Protein AF-A0A060VP83-F1 (afdb_monomer)

Secondary structure (DSSP, 8-state):
--HHHHHHHHHHHHHHHHHHHTTHHHHHHHHHHHHHHHHT-HHHHH-HHHHHHHHHHHHHHHHHHHHHHHHHHHHHHHHHHHHHHHHHHHHHHHHHHHHHSS---HHHHHHHHHHHHHHHHHHHHHHHHHHHHHHHHHHHHHHHHHHHHHHHHHHHHHHHHHHHHHHHHHHHHHHHHHHHHHHHHHHHHHHHHHHHHHH------

Structure (mmCIF, N/CA/C/O backbone):
data_AF-A0A060VP83-F1
#
_entry.id   AF-A0A060VP83-F1
#
loop_
_atom_site.group_PDB
_atom_site.id
_atom_site.type_symbol
_atom_site.label_atom_id
_atom_site.label_alt_id
_atom_site.label_comp_id
_atom_site.label_asym_id
_atom_site.label_entity_id
_atom_site.label_seq_id
_atom_site.pdbx_PDB_ins_code
_atom_site.Cartn_x
_atom_site.Cartn_y
_atom_site.Cartn_z
_atom_site.occupancy
_atom_site.B_iso_or_equiv
_atom_site.auth_seq_id
_atom_site.auth_comp_id
_atom_site.auth_asym_id
_atom_site.auth_atom_id
_atom_site.pdbx_PDB_model_num
ATOM 1 N N . MET A 1 1 ?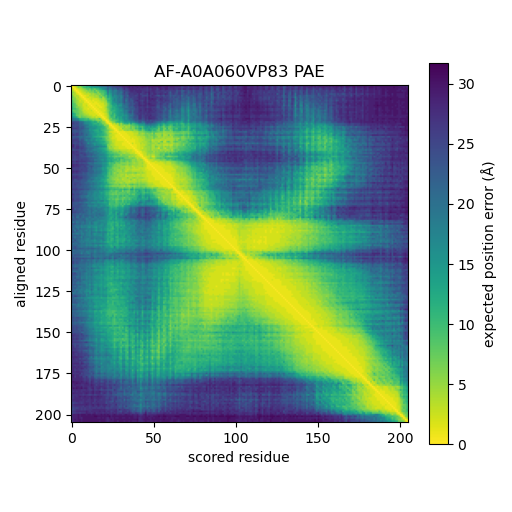 -4.842 -19.635 24.213 1.00 40.50 1 MET A N 1
ATOM 2 C CA . MET A 1 1 ? -3.919 -18.814 23.393 1.00 40.50 1 MET A CA 1
ATOM 3 C C . MET A 1 1 ? -3.446 -17.647 24.245 1.00 40.50 1 MET A C 1
ATOM 5 O O . MET A 1 1 ? -4.276 -16.918 24.767 1.00 40.50 1 MET A O 1
ATOM 9 N N . ASN A 1 2 ? -2.137 -17.551 24.494 1.00 27.55 2 ASN A N 1
ATOM 10 C CA . ASN A 1 2 ? -1.561 -16.655 25.502 1.00 27.55 2 ASN A CA 1
ATOM 11 C C . ASN A 1 2 ? -1.589 -15.179 25.069 1.00 27.55 2 ASN A C 1
ATOM 13 O O . ASN A 1 2 ? -1.140 -14.832 23.977 1.00 27.55 2 ASN A O 1
ATOM 17 N N . CYS A 1 3 ? -2.040 -14.311 25.979 1.00 26.61 3 CYS A N 1
ATOM 18 C CA . CYS A 1 3 ? -2.162 -12.852 25.835 1.00 26.61 3 CYS A CA 1
ATOM 19 C C . CYS A 1 3 ? -0.838 -12.148 25.440 1.00 26.61 3 CYS A C 1
ATOM 21 O O . CYS A 1 3 ? -0.851 -11.056 24.873 1.00 26.61 3 CYS A O 1
ATOM 23 N N . SER A 1 4 ? 0.316 -12.793 25.653 1.00 28.70 4 SER A N 1
ATOM 24 C CA . SER A 1 4 ? 1.632 -12.289 25.224 1.00 28.70 4 SER A CA 1
ATOM 25 C C . SER A 1 4 ? 1.880 -12.388 23.713 1.00 28.70 4 SER A C 1
ATOM 27 O O . SER A 1 4 ? 2.613 -11.568 23.168 1.00 28.70 4 SER A O 1
ATOM 29 N N . SER A 1 5 ? 1.249 -13.337 23.012 1.00 29.67 5 SER A N 1
ATOM 30 C CA . SER A 1 5 ? 1.436 -13.511 21.562 1.00 29.67 5 SER A CA 1
ATOM 31 C C . SER A 1 5 ? 0.646 -12.471 20.754 1.00 29.67 5 SER A C 1
ATOM 33 O O . SER A 1 5 ? 1.131 -11.967 19.746 1.00 29.67 5 SER A O 1
ATOM 35 N N . VAL A 1 6 ? -0.516 -12.044 21.264 1.00 32.28 6 VAL A N 1
ATOM 36 C CA . VAL A 1 6 ? -1.366 -11.022 20.626 1.00 32.28 6 VAL A CA 1
ATOM 37 C C . VAL A 1 6 ? -0.724 -9.634 20.701 1.00 32.28 6 VAL A C 1
ATOM 39 O O . VAL A 1 6 ? -0.733 -8.905 19.716 1.00 32.28 6 VAL A O 1
ATOM 42 N N . LYS A 1 7 ? -0.087 -9.296 21.831 1.00 31.25 7 LYS A N 1
ATOM 43 C CA . LYS A 1 7 ? 0.591 -8.001 22.027 1.00 31.25 7 LYS A CA 1
ATOM 44 C C . LYS A 1 7 ? 1.804 -7.827 21.111 1.00 31.25 7 LYS A C 1
ATOM 46 O O . LYS A 1 7 ? 2.033 -6.731 20.607 1.00 31.25 7 LYS A O 1
ATOM 51 N N . SER A 1 8 ? 2.555 -8.905 20.872 1.00 33.78 8 SER A N 1
ATOM 52 C CA . SER A 1 8 ? 3.705 -8.897 19.960 1.00 33.78 8 SER A CA 1
ATOM 53 C C . SER A 1 8 ? 3.269 -8.751 18.500 1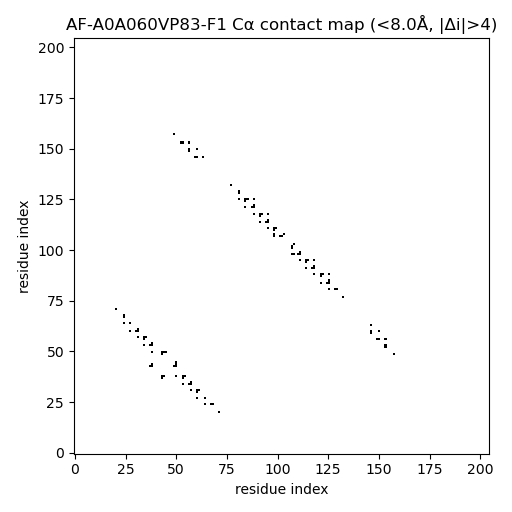.00 33.78 8 SER A C 1
ATOM 55 O O . SER A 1 8 ? 3.897 -8.003 17.757 1.00 33.78 8 SER A O 1
ATOM 57 N N . LEU A 1 9 ? 2.148 -9.370 18.114 1.00 33.78 9 LEU A N 1
ATOM 58 C CA . LEU A 1 9 ? 1.608 -9.279 16.757 1.00 33.78 9 LEU A CA 1
ATOM 59 C C . LEU A 1 9 ? 0.978 -7.910 16.456 1.00 33.78 9 LEU A C 1
ATOM 61 O O . LEU A 1 9 ? 1.114 -7.406 15.345 1.00 33.78 9 LEU A O 1
ATOM 65 N N . THR A 1 10 ? 0.334 -7.273 17.439 1.00 37.78 10 THR A N 1
ATOM 66 C CA . THR A 1 10 ? -0.179 -5.902 17.284 1.00 37.78 10 THR A CA 1
ATOM 67 C C . THR A 1 10 ? 0.945 -4.871 17.251 1.00 37.78 10 THR A C 1
ATOM 69 O O . THR A 1 10 ? 0.875 -3.949 16.453 1.00 37.78 10 THR A O 1
ATOM 72 N N . LEU A 1 11 ? 2.010 -5.037 18.046 1.00 36.91 11 LEU A N 1
ATOM 73 C CA . LEU A 1 11 ? 3.183 -4.154 17.990 1.00 36.91 11 LEU A CA 1
ATOM 74 C C . LEU A 1 11 ? 3.959 -4.303 16.677 1.00 36.91 11 LEU A C 1
ATOM 76 O O . LEU A 1 11 ? 4.362 -3.292 16.111 1.00 36.91 11 LEU A O 1
ATOM 80 N N . LEU A 1 12 ? 4.115 -5.528 16.157 1.00 38.09 12 LEU A N 1
ATOM 81 C CA . LEU A 1 12 ? 4.727 -5.733 14.842 1.00 38.09 12 LEU A CA 1
ATOM 82 C C . LEU A 1 12 ? 3.871 -5.140 13.722 1.00 38.09 12 LEU A C 1
ATOM 84 O O . LEU A 1 12 ? 4.421 -4.480 12.850 1.00 38.09 12 LEU A O 1
ATOM 88 N N . HIS A 1 13 ? 2.545 -5.309 13.754 1.00 42.34 13 HIS A N 1
ATOM 89 C CA . HIS A 1 13 ? 1.667 -4.694 12.757 1.00 42.34 13 HIS A CA 1
ATOM 90 C C . HIS A 1 13 ? 1.673 -3.168 12.841 1.00 42.34 13 HIS A C 1
ATOM 92 O O . HIS A 1 13 ? 1.763 -2.521 11.807 1.00 42.34 13 HIS A O 1
ATOM 98 N N . VAL A 1 14 ? 1.639 -2.579 14.038 1.00 40.53 14 VAL A N 1
ATOM 99 C CA . VAL A 1 14 ? 1.709 -1.119 14.211 1.00 40.53 14 VAL A CA 1
ATOM 100 C C . VAL A 1 14 ? 3.075 -0.576 13.784 1.00 40.53 14 VAL A C 1
ATOM 102 O O . VAL A 1 14 ? 3.128 0.478 13.159 1.00 40.53 14 VAL A O 1
ATOM 105 N N . ALA A 1 15 ? 4.168 -1.308 14.021 1.00 38.47 15 ALA A N 1
ATOM 106 C CA . ALA A 1 15 ? 5.501 -0.942 13.540 1.00 38.47 15 ALA A CA 1
ATOM 107 C C . ALA A 1 15 ? 5.621 -1.062 12.011 1.00 38.47 15 ALA A C 1
ATOM 109 O O . ALA A 1 15 ? 6.189 -0.179 11.376 1.00 38.47 15 ALA A O 1
ATOM 110 N N . PHE A 1 16 ? 5.033 -2.100 11.406 1.00 43.31 16 PHE A N 1
ATOM 111 C CA . PHE A 1 16 ? 4.981 -2.273 9.950 1.00 43.31 16 PHE A CA 1
ATOM 112 C C . PHE A 1 1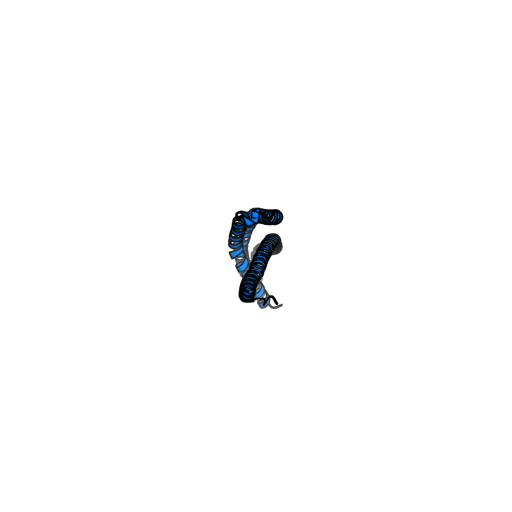6 ? 4.109 -1.196 9.289 1.00 43.31 16 PHE A C 1
ATOM 114 O O . PHE A 1 16 ? 4.467 -0.656 8.246 1.00 43.31 16 PHE A O 1
ATOM 121 N N . ILE A 1 17 ? 3.005 -0.818 9.942 1.00 47.06 17 ILE A N 1
ATOM 122 C CA . ILE A 1 17 ? 2.163 0.323 9.570 1.00 47.06 17 ILE A CA 1
ATOM 123 C C . ILE A 1 17 ? 2.958 1.624 9.689 1.00 47.06 17 ILE A C 1
ATOM 125 O O . ILE A 1 17 ? 2.929 2.407 8.754 1.00 47.06 17 ILE A O 1
ATOM 129 N N . PHE A 1 18 ? 3.710 1.865 10.765 1.00 37.28 18 PHE A N 1
ATOM 130 C CA . PHE A 1 18 ? 4.507 3.090 10.922 1.00 37.28 18 PHE A CA 1
ATOM 131 C C . PHE A 1 18 ? 5.643 3.196 9.898 1.00 37.28 18 PHE A C 1
ATOM 133 O O . PHE A 1 18 ? 5.843 4.267 9.329 1.00 37.28 18 PHE A O 1
ATOM 140 N N . PHE A 1 19 ? 6.338 2.092 9.612 1.00 36.84 19 PHE A N 1
ATOM 141 C CA . PHE A 1 19 ? 7.444 2.063 8.651 1.00 36.84 19 PHE A CA 1
ATOM 142 C C . PHE A 1 19 ? 6.968 2.285 7.203 1.00 36.84 19 PHE A C 1
ATOM 144 O O . PHE A 1 19 ? 7.679 2.894 6.415 1.00 36.84 19 PHE A O 1
ATOM 151 N N . PHE A 1 20 ? 5.740 1.872 6.859 1.00 44.91 20 PHE A N 1
ATOM 152 C CA . PHE A 1 20 ? 5.130 2.155 5.547 1.00 44.91 20 PHE A CA 1
ATOM 153 C C . PHE A 1 20 ? 4.319 3.468 5.495 1.00 44.91 20 PHE A C 1
ATOM 155 O O . PHE A 1 20 ? 4.178 4.070 4.431 1.00 44.91 20 PHE A O 1
ATOM 162 N N . SER A 1 21 ? 3.775 3.938 6.623 1.00 45.84 21 SER A N 1
ATOM 163 C CA . SER A 1 21 ? 2.889 5.114 6.698 1.00 45.84 21 SER A CA 1
ATOM 164 C C . SER A 1 21 ? 3.655 6.440 6.777 1.00 45.84 21 SER A C 1
ATOM 166 O O . SER A 1 21 ? 3.159 7.460 6.295 1.00 45.84 21 SER A O 1
ATOM 168 N N . VAL A 1 22 ? 4.881 6.448 7.316 1.00 42.22 22 VAL A N 1
ATOM 169 C CA . VAL A 1 22 ? 5.712 7.667 7.372 1.00 42.22 22 VAL A CA 1
ATOM 170 C C . VAL A 1 22 ? 6.299 8.023 5.998 1.00 42.22 22 VAL A C 1
ATOM 172 O O . VAL A 1 22 ? 6.415 9.208 5.684 1.00 42.22 22 VAL A O 1
ATOM 175 N N . ASP A 1 23 ? 6.537 7.034 5.128 1.00 49.56 23 ASP A N 1
ATOM 176 C CA . ASP A 1 23 ? 7.160 7.258 3.818 1.00 49.56 23 ASP A CA 1
ATOM 177 C C . ASP A 1 23 ? 6.233 7.125 2.602 1.00 49.56 23 ASP A C 1
ATOM 179 O O . ASP A 1 23 ? 6.626 7.467 1.493 1.00 49.56 23 ASP A O 1
ATOM 183 N N . GLY A 1 24 ? 4.961 6.746 2.760 1.00 52.72 24 GLY A N 1
ATOM 184 C CA . GLY A 1 24 ? 4.023 6.708 1.626 1.00 52.72 24 GLY A CA 1
ATOM 185 C C . GLY A 1 24 ? 3.830 8.074 0.938 1.00 52.72 24 GLY A C 1
ATOM 186 O O . GLY A 1 24 ? 3.692 8.155 -0.284 1.00 52.72 24 GLY A O 1
ATOM 187 N N . LEU A 1 25 ? 3.876 9.176 1.699 1.00 55.25 25 LEU A N 1
ATOM 188 C CA . LEU A 1 25 ? 3.774 10.540 1.161 1.00 55.25 25 LEU A CA 1
ATOM 189 C C . LEU A 1 25 ? 5.098 11.038 0.554 1.00 55.25 25 LEU A C 1
ATOM 191 O O . LEU A 1 25 ? 5.071 11.785 -0.428 1.00 55.25 25 LEU A O 1
ATOM 195 N N . SER A 1 26 ? 6.240 10.657 1.137 1.00 52.28 26 SER A N 1
ATOM 196 C CA . SER A 1 26 ? 7.573 11.001 0.625 1.00 52.28 26 SER A CA 1
ATOM 197 C C . SER A 1 26 ? 7.864 10.218 -0.661 1.00 52.28 26 SER A C 1
ATOM 199 O O . SER A 1 26 ? 8.220 10.831 -1.668 1.00 52.28 26 SER A O 1
ATOM 201 N N . MET A 1 27 ? 7.563 8.915 -0.684 1.00 55.47 27 MET A N 1
ATOM 202 C CA . MET A 1 27 ? 7.576 8.071 -1.880 1.00 55.47 27 MET A CA 1
ATOM 203 C C . MET A 1 27 ? 6.622 8.585 -2.954 1.00 55.47 27 MET A C 1
ATOM 205 O O . MET A 1 27 ? 7.033 8.677 -4.101 1.00 55.47 27 MET A O 1
ATOM 209 N N . SER A 1 28 ? 5.385 8.974 -2.620 1.00 61.22 28 SER A N 1
ATOM 210 C CA . SER A 1 28 ? 4.443 9.503 -3.621 1.00 61.22 28 SER A CA 1
ATOM 211 C C . SER A 1 28 ? 4.966 10.787 -4.281 1.00 61.22 28 SER A C 1
ATOM 213 O O . SER A 1 28 ? 4.875 10.940 -5.497 1.00 61.22 28 SER A O 1
ATOM 215 N N . LYS A 1 29 ? 5.585 11.695 -3.512 1.00 62.28 29 LYS A N 1
ATOM 216 C CA . LYS A 1 29 ? 6.231 12.899 -4.066 1.00 62.28 29 LYS A CA 1
ATOM 217 C C . LYS A 1 29 ? 7.452 12.565 -4.921 1.00 62.28 29 LYS A C 1
ATOM 219 O O . LYS A 1 29 ? 7.624 13.168 -5.976 1.00 62.28 29 LYS A O 1
ATOM 224 N N . ALA A 1 30 ? 8.290 11.635 -4.466 1.00 59.16 30 ALA A N 1
ATOM 225 C CA . ALA A 1 30 ? 9.465 11.193 -5.206 1.00 59.16 30 ALA A CA 1
ATOM 226 C C . ALA A 1 30 ? 9.066 10.506 -6.519 1.00 59.16 30 ALA A C 1
ATOM 228 O O . ALA A 1 30 ? 9.620 10.834 -7.559 1.00 59.16 30 ALA A O 1
ATOM 229 N N . ALA A 1 31 ? 8.053 9.641 -6.498 1.00 60.00 31 ALA A N 1
ATOM 230 C CA . ALA A 1 31 ? 7.552 8.933 -7.669 1.00 60.00 31 ALA A CA 1
ATOM 231 C C . ALA A 1 31 ? 6.935 9.891 -8.702 1.00 60.00 31 ALA A C 1
ATOM 233 O O . ALA A 1 31 ? 7.299 9.824 -9.870 1.00 60.00 31 ALA A O 1
ATOM 234 N N . VAL A 1 32 ? 6.102 10.854 -8.274 1.00 65.88 32 VAL A N 1
ATOM 235 C CA . VAL A 1 32 ? 5.559 11.914 -9.158 1.00 65.88 32 VAL A CA 1
ATOM 236 C C . VAL A 1 32 ? 6.665 12.777 -9.765 1.00 65.88 32 VAL A C 1
ATOM 238 O O . VAL A 1 32 ? 6.560 13.218 -10.907 1.00 65.88 32 VAL A O 1
ATOM 241 N N . LYS A 1 33 ? 7.732 13.041 -9.006 1.00 68.31 33 LYS A N 1
ATOM 242 C CA . LYS A 1 33 ? 8.887 13.769 -9.526 1.00 68.31 33 LYS A CA 1
ATOM 243 C C . LYS A 1 33 ? 9.654 12.933 -10.552 1.00 68.31 33 LYS A C 1
ATOM 245 O O . LYS A 1 33 ? 9.954 13.443 -11.619 1.00 68.31 33 LYS A O 1
ATOM 250 N N . ILE A 1 34 ? 9.899 11.656 -10.264 1.00 62.88 34 ILE A N 1
ATOM 251 C CA . ILE A 1 34 ? 10.602 10.737 -11.166 1.00 62.88 34 ILE A CA 1
ATOM 252 C C . ILE A 1 34 ? 9.830 10.555 -12.480 1.00 62.88 34 ILE A C 1
ATOM 254 O O . ILE A 1 34 ? 10.447 10.654 -13.535 1.00 62.88 34 ILE A O 1
ATOM 258 N N . SER A 1 35 ? 8.504 10.354 -12.464 1.00 65.50 35 SER A N 1
ATOM 259 C CA . SER A 1 35 ? 7.732 10.302 -13.721 1.00 65.50 35 SER A CA 1
ATOM 260 C C . SER A 1 35 ? 7.766 11.618 -14.480 1.00 65.50 35 SER A C 1
ATOM 262 O O . SER A 1 35 ? 7.888 11.600 -15.698 1.00 65.50 35 SER A O 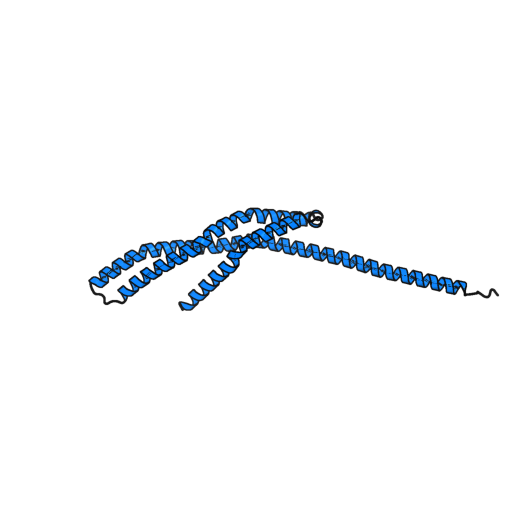1
ATOM 264 N N . GLY A 1 36 ? 7.670 12.752 -13.780 1.00 68.94 36 GLY A N 1
ATOM 265 C CA . GLY A 1 36 ? 7.752 14.071 -14.402 1.00 68.94 36 GLY A CA 1
ATOM 266 C C . GLY A 1 36 ? 9.097 14.286 -15.096 1.00 68.94 36 GLY A C 1
ATOM 267 O O . GLY A 1 36 ? 9.129 14.671 -16.261 1.00 68.94 36 GLY A O 1
ATOM 268 N N . ASP A 1 37 ? 10.191 13.961 -14.408 1.00 69.50 37 ASP A N 1
ATOM 269 C CA . ASP A 1 37 ? 11.551 14.075 -14.934 1.00 69.50 37 ASP A CA 1
ATOM 270 C C . ASP A 1 37 ? 11.755 13.124 -16.138 1.00 69.50 37 ASP A C 1
ATOM 272 O O . ASP A 1 37 ? 12.338 13.514 -17.153 1.00 69.50 37 ASP A O 1
ATOM 276 N N . LEU A 1 38 ? 11.201 11.904 -16.087 1.00 63.09 38 LEU A N 1
ATOM 277 C CA . LEU A 1 38 ? 11.232 10.938 -17.195 1.00 63.09 38 LEU A CA 1
ATOM 278 C C . LEU A 1 38 ? 10.408 11.392 -18.408 1.00 63.09 38 LEU A C 1
ATOM 280 O O . LEU A 1 38 ? 10.861 11.226 -19.536 1.00 63.09 38 LEU A O 1
ATOM 284 N N . LEU A 1 39 ? 9.238 12.001 -18.206 1.00 67.00 39 LEU A N 1
ATOM 285 C CA . LEU A 1 39 ? 8.417 12.558 -19.289 1.00 67.00 39 LEU A CA 1
ATOM 286 C C . LEU A 1 39 ? 9.081 13.755 -19.981 1.00 67.00 39 LEU A C 1
ATOM 288 O O . LEU A 1 39 ? 8.802 14.021 -21.147 1.00 67.00 39 LEU A O 1
ATOM 292 N N . THR A 1 40 ? 9.978 14.463 -19.291 1.00 73.50 40 THR A N 1
ATOM 293 C CA . THR A 1 40 ? 10.788 15.533 -19.895 1.00 73.50 40 THR A CA 1
ATOM 294 C C . THR A 1 40 ? 12.044 15.028 -20.612 1.00 73.50 40 THR A C 1
ATOM 296 O O . THR A 1 40 ? 12.735 15.818 -21.254 1.00 73.50 40 THR A O 1
ATOM 299 N N . ASN A 1 41 ? 12.355 13.730 -20.528 1.00 69.00 41 ASN A N 1
ATOM 300 C CA . ASN A 1 41 ? 13.538 13.155 -21.157 1.00 69.00 41 ASN A CA 1
ATOM 301 C C . ASN A 1 41 ? 13.320 12.983 -22.679 1.00 69.00 41 ASN A C 1
ATOM 303 O O . ASN A 1 41 ? 12.361 12.317 -23.071 1.00 69.00 41 ASN A O 1
ATOM 307 N N . PRO A 1 42 ? 14.213 13.501 -23.547 1.00 62.22 42 PRO A N 1
ATOM 308 C CA . PRO A 1 42 ? 14.114 13.347 -25.003 1.00 62.22 42 PRO A CA 1
ATOM 309 C C . PRO A 1 42 ? 14.000 11.892 -25.483 1.00 62.22 42 PRO A C 1
ATOM 311 O O . PRO A 1 42 ? 13.333 11.632 -26.480 1.00 62.22 42 PRO A O 1
ATOM 314 N N . LEU A 1 43 ? 14.606 10.946 -24.755 1.00 57.50 43 LEU A N 1
ATOM 315 C CA . LEU A 1 43 ? 14.534 9.510 -25.052 1.00 57.50 43 LEU A CA 1
ATOM 316 C C . LEU A 1 43 ? 13.131 8.943 -24.809 1.00 57.50 43 LEU A C 1
ATOM 318 O O . LEU A 1 43 ? 12.708 8.019 -25.493 1.00 57.50 43 LEU A O 1
ATOM 322 N N . CYS A 1 44 ? 12.384 9.524 -23.865 1.00 58.81 44 CYS A N 1
ATOM 323 C CA . CYS A 1 44 ? 11.012 9.118 -23.580 1.00 58.81 44 CYS A CA 1
ATOM 324 C C . CYS A 1 44 ? 10.065 9.475 -24.732 1.00 58.81 44 CYS A C 1
ATOM 326 O O . CYS A 1 44 ? 9.125 8.747 -25.020 1.00 58.81 44 CYS A O 1
ATOM 328 N N . VAL A 1 45 ? 10.351 10.581 -25.423 1.00 59.53 45 VAL A N 1
ATOM 329 C CA . VAL A 1 45 ? 9.545 11.103 -26.536 1.00 59.53 45 VAL A CA 1
ATOM 330 C C . VAL A 1 45 ? 9.790 10.332 -27.842 1.00 59.53 45 VAL A C 1
ATOM 332 O O . VAL A 1 45 ? 8.975 10.412 -28.758 1.00 59.53 45 VAL A O 1
ATOM 335 N N . GLN A 1 46 ? 10.893 9.581 -27.946 1.00 64.06 46 GLN A N 1
ATOM 336 C CA . GLN A 1 46 ? 11.230 8.807 -29.147 1.00 64.06 46 GLN A CA 1
ATOM 337 C C . GLN A 1 46 ? 10.448 7.495 -29.279 1.00 64.06 46 GLN A C 1
ATOM 339 O O . GLN A 1 46 ? 10.206 7.059 -30.403 1.00 64.06 46 GLN A O 1
ATOM 344 N N . ASP A 1 47 ? 10.030 6.886 -28.167 1.00 67.62 47 ASP A N 1
ATOM 345 C CA . ASP A 1 47 ? 9.245 5.650 -28.162 1.00 67.62 47 ASP A CA 1
ATOM 346 C C . ASP A 1 47 ? 7.813 5.934 -27.692 1.00 67.62 47 ASP A C 1
ATOM 348 O O . ASP A 1 47 ? 7.549 6.196 -26.518 1.00 67.62 47 ASP A O 1
ATOM 352 N N . GLN A 1 48 ? 6.870 5.848 -28.631 1.00 70.56 48 GLN A N 1
ATOM 353 C CA . GLN A 1 48 ? 5.451 6.104 -28.400 1.00 70.56 48 GLN A CA 1
ATOM 354 C C . GLN A 1 48 ? 4.838 5.156 -27.352 1.00 70.56 48 GLN A C 1
ATOM 356 O O . GLN A 1 48 ? 4.037 5.595 -26.527 1.00 70.56 48 GLN A O 1
ATOM 361 N N . ALA A 1 49 ? 5.225 3.876 -27.336 1.00 62.78 49 ALA A N 1
ATOM 362 C CA . ALA A 1 49 ? 4.695 2.901 -26.380 1.00 62.78 49 ALA A CA 1
ATOM 363 C C . ALA A 1 49 ? 5.231 3.163 -24.963 1.00 62.78 49 ALA A C 1
ATOM 365 O O . ALA A 1 49 ? 4.520 3.008 -23.960 1.00 62.78 49 ALA A O 1
ATOM 366 N N . PHE A 1 50 ? 6.485 3.605 -24.875 1.00 63.97 50 PHE A N 1
ATOM 367 C CA . PHE A 1 50 ? 7.100 4.018 -23.623 1.00 63.97 50 PHE A CA 1
ATOM 368 C C . PHE A 1 50 ? 6.507 5.332 -23.091 1.00 63.97 50 PHE A C 1
ATOM 370 O O . PHE A 1 50 ? 6.164 5.415 -21.908 1.00 63.97 50 PHE A O 1
ATOM 377 N N . LEU A 1 51 ? 6.290 6.319 -23.965 1.00 67.81 51 LEU A N 1
ATOM 378 C CA . LEU A 1 51 ? 5.647 7.590 -23.634 1.00 67.81 51 LEU A CA 1
ATOM 379 C C . LEU A 1 51 ? 4.224 7.386 -23.103 1.00 67.81 51 LEU A C 1
ATOM 381 O O . LEU A 1 51 ? 3.848 7.979 -22.090 1.00 67.81 51 LEU A O 1
ATOM 385 N N . GLU A 1 52 ? 3.437 6.520 -23.743 1.00 68.75 52 GLU A N 1
ATOM 386 C CA . GLU A 1 52 ? 2.088 6.160 -23.294 1.00 68.75 52 GLU A CA 1
ATOM 387 C C . GLU A 1 52 ? 2.112 5.493 -21.915 1.00 68.75 52 GLU A C 1
ATOM 389 O O . GLU A 1 52 ? 1.323 5.848 -21.036 1.00 68.75 52 GLU A O 1
ATOM 394 N N . SER A 1 53 ? 3.079 4.602 -21.682 1.00 63.03 53 SER A N 1
ATOM 395 C CA . SER A 1 53 ? 3.273 3.934 -20.391 1.00 63.03 53 SER A CA 1
ATOM 396 C C . SER A 1 53 ? 3.666 4.921 -19.283 1.00 63.03 53 SER A C 1
ATOM 398 O O . SER A 1 53 ? 3.117 4.872 -18.180 1.00 63.03 53 SER A O 1
ATOM 400 N N . MET A 1 54 ? 4.572 5.862 -19.567 1.00 65.12 54 MET A N 1
ATOM 401 C CA . MET A 1 54 ? 4.991 6.903 -18.618 1.00 65.12 54 MET A CA 1
ATOM 402 C C . MET A 1 54 ? 3.899 7.947 -18.360 1.00 65.12 54 MET A C 1
ATOM 404 O O . MET A 1 54 ? 3.759 8.439 -17.240 1.00 65.12 54 MET A O 1
ATOM 408 N N . THR A 1 55 ? 3.083 8.263 -19.364 1.00 71.50 55 THR A N 1
ATOM 409 C CA . THR A 1 55 ? 1.967 9.211 -19.232 1.00 71.50 55 THR A CA 1
ATOM 410 C C . THR A 1 55 ? 0.814 8.602 -18.435 1.00 71.50 55 THR A C 1
ATOM 412 O O . THR A 1 55 ? 0.226 9.268 -17.576 1.00 71.50 55 THR A O 1
ATOM 415 N N . ALA A 1 56 ? 0.515 7.318 -18.662 1.00 66.00 56 ALA A N 1
ATOM 416 C CA . ALA A 1 56 ? -0.439 6.558 -17.859 1.00 66.00 56 ALA A CA 1
ATOM 417 C C . ALA A 1 56 ? 0.014 6.481 -16.394 1.00 66.00 56 ALA A C 1
ATOM 419 O O . ALA A 1 56 ? -0.788 6.704 -15.483 1.00 66.00 56 ALA A O 1
ATOM 420 N N . LEU A 1 57 ? 1.312 6.253 -16.177 1.00 65.62 57 LEU A N 1
ATOM 421 C CA . LEU A 1 57 ? 1.932 6.269 -14.860 1.00 65.62 57 LEU A CA 1
ATOM 422 C C . LEU A 1 57 ? 1.795 7.639 -14.168 1.00 65.62 57 LEU A C 1
ATOM 424 O O . LEU A 1 57 ? 1.285 7.711 -13.051 1.00 65.62 57 LEU A O 1
ATOM 428 N N . ASP A 1 58 ? 2.195 8.737 -14.814 1.00 68.44 58 ASP A N 1
ATOM 429 C CA . ASP A 1 58 ? 2.102 10.088 -14.238 1.00 68.44 58 ASP A CA 1
ATOM 430 C C . ASP A 1 58 ? 0.648 10.474 -13.903 1.00 68.44 58 ASP A C 1
ATOM 432 O O . ASP A 1 58 ? 0.361 10.977 -12.812 1.00 68.44 58 ASP A O 1
ATOM 436 N N . THR A 1 59 ? -0.295 10.140 -14.789 1.00 71.19 59 THR A N 1
ATOM 437 C CA . THR A 1 59 ? -1.732 10.381 -14.587 1.00 71.19 59 THR A CA 1
ATOM 438 C C . THR A 1 59 ? -2.275 9.591 -13.394 1.00 71.19 59 THR A C 1
ATOM 440 O O . THR A 1 59 ? -2.955 10.159 -12.529 1.00 71.19 59 THR A O 1
ATOM 443 N N . ALA A 1 60 ? -1.941 8.300 -13.296 1.00 63.44 60 ALA A N 1
ATOM 444 C CA . ALA A 1 60 ? -2.325 7.457 -12.167 1.00 63.44 60 ALA A CA 1
ATOM 445 C C . ALA A 1 60 ? -1.746 7.997 -10.850 1.00 63.44 60 ALA A C 1
ATOM 447 O O . ALA A 1 60 ? -2.465 8.128 -9.853 1.00 63.44 60 ALA A O 1
ATOM 448 N N . MET A 1 61 ? -0.474 8.406 -10.856 1.00 64.81 61 MET A N 1
ATOM 449 C CA . MET A 1 61 ? 0.196 8.925 -9.666 1.00 64.81 61 MET A CA 1
ATOM 450 C C . MET A 1 61 ? -0.372 10.263 -9.185 1.00 64.81 61 MET A C 1
ATOM 452 O O . MET A 1 61 ? -0.543 10.462 -7.977 1.00 64.81 61 MET A O 1
ATOM 456 N N . ARG A 1 62 ? -0.735 11.167 -10.102 1.00 69.19 62 ARG A N 1
ATOM 457 C CA . ARG A 1 62 ? -1.359 12.458 -9.762 1.00 69.19 62 ARG A CA 1
ATOM 458 C C . ARG A 1 62 ? -2.788 12.313 -9.248 1.00 69.19 62 ARG A C 1
ATOM 460 O O . ARG A 1 62 ? -3.156 13.011 -8.302 1.00 69.19 62 ARG A O 1
ATOM 467 N N . GLY A 1 63 ? -3.585 11.409 -9.821 1.00 67.12 63 GLY A N 1
ATOM 468 C CA . GLY A 1 63 ? -4.975 11.181 -9.405 1.00 67.12 63 GLY A CA 1
ATOM 469 C C . GLY A 1 63 ? -5.107 10.583 -7.999 1.00 67.12 63 GLY A C 1
ATOM 470 O O . GLY A 1 63 ? -6.091 10.826 -7.298 1.00 67.12 63 GLY A O 1
ATOM 471 N N . TRP A 1 64 ? -4.094 9.840 -7.553 1.00 59.19 64 TRP A N 1
ATOM 472 C CA . TRP A 1 64 ? -4.132 9.090 -6.298 1.00 59.19 64 TRP A CA 1
ATOM 473 C C . TRP A 1 64 ? -3.454 9.776 -5.108 1.00 59.19 64 TRP A C 1
ATOM 475 O O . TRP A 1 64 ? -3.825 9.507 -3.961 1.00 59.19 64 TRP A O 1
ATOM 485 N N . ALA A 1 65 ? -2.542 10.726 -5.340 1.00 64.81 65 ALA A N 1
ATOM 486 C CA . ALA A 1 65 ? -1.910 11.506 -4.271 1.00 64.81 65 ALA A CA 1
ATOM 487 C C . ALA A 1 65 ? -2.918 12.207 -3.320 1.00 64.81 65 ALA A C 1
ATOM 489 O O . ALA A 1 65 ? -2.701 12.194 -2.101 1.00 64.81 65 ALA A O 1
ATOM 490 N N . PRO A 1 66 ? -4.051 12.772 -3.793 1.00 66.75 66 PRO A N 1
ATOM 491 C CA . PRO A 1 66 ? -5.089 13.316 -2.915 1.00 66.75 66 PRO A CA 1
ATOM 492 C C . PRO A 1 66 ? -5.809 12.238 -2.097 1.00 66.75 66 PRO A C 1
ATOM 494 O O . PRO A 1 66 ? -6.160 12.487 -0.947 1.00 66.75 66 PRO A O 1
ATOM 497 N N . SER A 1 67 ? -6.023 11.047 -2.663 1.00 63.84 67 SER A N 1
ATOM 498 C CA . SER A 1 67 ? -6.697 9.920 -2.001 1.00 63.84 67 SER A CA 1
ATOM 499 C C . SER A 1 67 ? -5.846 9.323 -0.882 1.00 63.84 67 SER A C 1
ATOM 501 O O . SER A 1 67 ? -6.365 9.103 0.213 1.00 63.84 67 SER A O 1
ATOM 503 N N . ILE A 1 68 ? -4.541 9.147 -1.120 1.00 62.84 68 ILE A N 1
ATOM 504 C CA . ILE A 1 68 ? -3.561 8.715 -0.111 1.00 62.84 68 ILE A CA 1
ATOM 505 C C . ILE A 1 68 ? -3.461 9.759 1.003 1.00 62.84 68 ILE A C 1
ATOM 507 O O . ILE A 1 68 ? -3.557 9.416 2.179 1.00 62.84 68 ILE A O 1
ATOM 511 N N . ARG A 1 69 ? -3.362 11.051 0.654 1.00 64.31 69 ARG A N 1
ATOM 512 C CA . ARG A 1 69 ? -3.325 12.146 1.638 1.00 64.31 69 ARG A CA 1
ATOM 513 C C . ARG A 1 69 ? -4.584 12.181 2.504 1.00 64.31 69 ARG A C 1
ATOM 515 O O . ARG A 1 69 ? -4.487 12.315 3.720 1.00 64.31 69 ARG A O 1
ATOM 522 N N . ARG A 1 70 ? -5.763 12.046 1.889 1.00 64.19 70 ARG A N 1
ATOM 523 C CA . ARG A 1 70 ? -7.054 12.079 2.590 1.00 64.19 70 ARG A CA 1
ATOM 524 C C . ARG A 1 70 ? -7.214 10.882 3.528 1.00 64.19 70 ARG A C 1
ATOM 526 O O . ARG A 1 70 ? -7.681 11.064 4.642 1.00 64.19 70 ARG A O 1
ATOM 533 N N . ARG A 1 71 ? -6.788 9.681 3.117 1.00 61.78 71 ARG A N 1
ATOM 534 C CA . ARG A 1 71 ? -6.837 8.474 3.962 1.00 61.78 71 ARG A CA 1
ATOM 535 C C . ARG A 1 71 ? -5.772 8.457 5.056 1.00 61.78 71 ARG A C 1
ATOM 537 O O . ARG A 1 71 ? -6.101 8.105 6.180 1.00 61.78 71 ARG A O 1
ATOM 544 N N . SER A 1 72 ? -4.552 8.919 4.784 1.00 63.59 72 SER A N 1
ATOM 545 C CA . SER A 1 72 ? -3.510 9.137 5.804 1.00 63.59 72 SER A CA 1
ATOM 546 C C . SER A 1 72 ? -3.991 10.099 6.898 1.00 63.59 72 SER A C 1
ATOM 548 O O . SER A 1 72 ? -3.866 9.803 8.085 1.00 63.59 72 SER A O 1
ATOM 550 N N . ALA A 1 73 ? -4.655 11.193 6.510 1.00 61.56 73 ALA A N 1
ATOM 551 C CA . ALA A 1 73 ? -5.253 12.143 7.447 1.00 61.56 73 ALA A CA 1
ATOM 552 C C . ALA A 1 73 ? -6.400 11.556 8.292 1.00 61.56 73 ALA A C 1
ATOM 554 O O . ALA A 1 73 ? -6.727 12.127 9.325 1.00 61.56 73 ALA A O 1
ATOM 555 N N . VAL A 1 74 ? -7.002 10.433 7.881 1.00 60.97 74 VAL A N 1
ATOM 556 C CA . VAL A 1 74 ? -8.023 9.702 8.653 1.00 60.97 74 VAL A CA 1
ATOM 557 C C . VAL A 1 74 ? -7.383 8.613 9.518 1.00 60.97 74 VAL A C 1
ATOM 559 O O . VAL A 1 74 ? -7.777 8.443 10.666 1.00 60.97 74 VAL A O 1
ATOM 562 N N . CYS A 1 75 ? -6.378 7.903 9.001 1.00 58.44 75 CYS A N 1
ATOM 563 C CA . CYS A 1 75 ? -5.764 6.752 9.664 1.00 58.44 75 CYS A CA 1
ATOM 564 C C . CYS A 1 75 ? -4.842 7.152 10.830 1.00 58.44 75 CYS A C 1
ATOM 566 O O . CYS A 1 75 ? -4.836 6.480 11.856 1.00 58.44 75 CYS A O 1
ATOM 568 N N . SER A 1 76 ? -4.108 8.265 10.709 1.00 60.47 76 SER A N 1
ATOM 569 C CA . SER A 1 76 ? -3.210 8.761 11.767 1.00 60.47 76 SER A CA 1
ATOM 570 C C . SER A 1 76 ? -3.935 9.233 13.036 1.00 60.47 76 SER A C 1
ATOM 572 O O . SER A 1 76 ? -3.547 8.821 14.124 1.00 60.47 76 SER A O 1
ATOM 574 N N . PRO A 1 77 ? -4.999 10.056 12.968 1.00 59.91 77 PRO A N 1
ATOM 575 C CA . PRO A 1 77 ? -5.819 10.308 14.150 1.00 59.91 77 PRO A CA 1
ATOM 576 C C . PRO A 1 77 ? -6.619 9.068 14.575 1.00 59.91 77 PRO A C 1
ATOM 578 O O . PRO A 1 77 ? -7.089 9.028 15.707 1.00 59.91 77 PRO A O 1
ATOM 581 N N . ALA A 1 78 ? -6.764 8.058 13.702 1.00 62.19 78 ALA A N 1
ATOM 582 C CA . ALA A 1 78 ? -7.441 6.811 14.033 1.00 62.19 78 ALA A CA 1
ATOM 583 C C . ALA A 1 78 ? -6.688 5.828 14.897 1.00 62.19 78 ALA A C 1
ATOM 585 O O . ALA A 1 78 ? -7.275 5.266 15.822 1.00 62.19 78 ALA A O 1
ATOM 586 N N . SER A 1 79 ? -5.390 5.684 14.678 1.00 61.81 79 SER A N 1
ATOM 587 C CA . SER A 1 79 ? -4.558 4.941 15.614 1.00 61.81 79 SER A CA 1
ATOM 588 C C . SER A 1 79 ? -4.562 5.601 16.996 1.00 61.81 79 SER A C 1
ATOM 590 O O . SER A 1 79 ? -4.730 4.907 17.994 1.00 61.81 79 SER A O 1
ATOM 592 N N . THR A 1 80 ? -4.484 6.934 17.072 1.00 64.44 80 THR A N 1
ATOM 593 C CA . THR A 1 80 ? -4.460 7.639 18.364 1.00 64.44 80 THR A CA 1
ATOM 594 C C . THR A 1 80 ? -5.808 7.611 19.085 1.00 64.44 80 THR A C 1
ATOM 596 O O . THR A 1 80 ? -5.845 7.383 20.296 1.00 64.44 80 THR A O 1
ATOM 599 N N . TRP A 1 81 ? -6.936 7.774 18.378 1.00 69.31 81 TRP A N 1
ATOM 600 C CA . TRP A 1 81 ? -8.251 7.647 19.018 1.00 69.31 81 TRP A CA 1
ATOM 601 C C . TRP A 1 81 ? -8.543 6.211 19.460 1.00 69.31 81 TRP A C 1
ATOM 603 O O . TRP A 1 81 ? -9.234 6.021 20.463 1.00 69.31 81 TRP A O 1
ATOM 613 N N . LEU A 1 82 ? -8.023 5.201 18.751 1.00 74.06 82 LEU A N 1
ATOM 614 C CA . LEU A 1 82 ? -8.209 3.795 19.114 1.00 74.06 82 LEU A CA 1
ATOM 615 C C . LEU A 1 82 ? -7.397 3.440 20.357 1.00 74.06 82 LEU A C 1
ATOM 617 O O . LEU A 1 82 ? -7.909 2.765 21.246 1.00 74.06 82 LEU A O 1
ATOM 621 N N . GLU A 1 83 ? -6.157 3.920 20.441 1.00 80.44 83 GLU A N 1
ATOM 622 C CA . GLU A 1 83 ? -5.305 3.751 21.618 1.00 80.44 83 GLU A CA 1
ATOM 623 C C . GLU A 1 83 ? -5.939 4.369 22.868 1.00 80.44 83 GLU A C 1
ATOM 625 O O . GLU A 1 83 ? -6.013 3.710 23.909 1.00 80.44 83 GLU A O 1
ATOM 630 N N . GLN A 1 84 ? -6.477 5.586 22.747 1.00 81.19 84 GLN A N 1
ATOM 631 C CA . GLN A 1 84 ? -7.181 6.255 23.840 1.00 81.19 84 GLN A CA 1
ATOM 632 C C . GLN A 1 84 ? -8.439 5.477 24.265 1.00 81.19 84 GLN A C 1
ATOM 634 O O . GLN A 1 84 ? -8.621 5.191 25.449 1.00 81.19 84 GLN A O 1
ATOM 639 N N . ALA A 1 85 ? -9.276 5.064 23.306 1.00 80.94 85 ALA A N 1
ATOM 640 C CA . ALA A 1 85 ? -10.486 4.286 23.583 1.00 80.94 85 ALA A CA 1
ATOM 641 C C . ALA A 1 85 ? -10.174 2.926 24.236 1.00 80.94 85 ALA A C 1
ATOM 643 O O . ALA A 1 85 ? -10.868 2.502 25.160 1.00 80.94 85 ALA A O 1
ATOM 644 N N . LEU A 1 86 ? -9.097 2.260 23.808 1.00 86.62 86 LEU A N 1
ATOM 645 C CA . LEU A 1 86 ? -8.620 1.012 24.405 1.00 86.62 86 LEU A CA 1
ATOM 646 C C . LEU A 1 86 ? -8.146 1.212 25.849 1.00 86.62 86 LEU A C 1
ATOM 648 O O . LEU A 1 86 ? -8.354 0.342 26.698 1.00 86.62 86 LEU A O 1
ATOM 652 N N . GLN A 1 87 ? -7.480 2.331 26.133 1.00 89.94 87 GLN A N 1
ATOM 653 C CA . GLN A 1 87 ? -7.016 2.655 27.478 1.00 89.94 87 GLN A CA 1
ATOM 654 C C . GLN A 1 87 ? -8.194 2.894 28.430 1.00 89.94 87 GLN A C 1
ATOM 656 O O . GLN A 1 87 ? -8.202 2.351 29.539 1.00 89.94 87 GLN A O 1
ATOM 661 N N . ASP A 1 88 ? -9.203 3.644 27.986 1.00 88.38 88 ASP A N 1
ATOM 662 C CA . ASP A 1 88 ? -10.414 3.909 28.766 1.00 88.38 88 ASP A CA 1
ATOM 663 C C . ASP A 1 88 ? -11.240 2.634 28.998 1.00 88.38 88 ASP A C 1
ATOM 665 O O . ASP A 1 88 ? -11.673 2.382 30.130 1.00 88.38 88 ASP A O 1
ATOM 669 N N . TYR A 1 89 ? -11.364 1.778 27.975 1.00 90.81 89 TYR A N 1
ATOM 670 C CA . TYR A 1 89 ? -11.967 0.449 28.089 1.00 90.81 89 TYR A CA 1
ATOM 671 C C . TYR A 1 89 ? -11.264 -0.399 29.159 1.00 90.81 89 TYR A C 1
ATOM 673 O O . TYR A 1 89 ? -11.903 -0.834 30.118 1.00 90.81 89 TYR A O 1
ATOM 681 N N . LYS A 1 90 ? -9.935 -0.558 29.068 1.00 92.75 90 LYS A N 1
ATOM 682 C CA . LYS A 1 90 ? -9.146 -1.348 30.033 1.00 92.75 90 LYS A CA 1
ATOM 683 C C . LYS A 1 90 ? -9.256 -0.816 31.458 1.00 92.75 90 LYS A C 1
ATOM 685 O O . LYS A 1 90 ? -9.318 -1.591 32.408 1.00 92.75 90 LYS A O 1
ATOM 690 N N . ARG A 1 91 ? -9.294 0.511 31.629 1.00 94.69 91 ARG A N 1
ATOM 691 C CA . ARG A 1 91 ? -9.435 1.138 32.950 1.00 94.69 91 ARG A CA 1
ATOM 692 C C . ARG A 1 91 ? -10.741 0.725 33.631 1.00 94.69 91 ARG A C 1
ATOM 694 O O . ARG A 1 91 ? -10.737 0.435 34.829 1.00 94.69 91 ARG A O 1
ATOM 701 N N . LEU A 1 92 ? -11.850 0.736 32.891 1.00 92.06 92 LEU A N 1
ATOM 702 C CA . LEU A 1 92 ? -13.170 0.359 33.403 1.00 92.06 92 LEU A CA 1
ATOM 703 C C . LEU A 1 92 ? -13.330 -1.161 33.527 1.00 92.06 92 LEU A C 1
ATOM 705 O O . LEU A 1 92 ? -13.914 -1.625 34.503 1.00 92.06 92 LEU A O 1
ATOM 709 N N . GLU A 1 93 ? -12.745 -1.935 32.616 1.00 95.50 93 GLU A N 1
ATOM 710 C CA . GLU A 1 93 ? -12.700 -3.399 32.684 1.00 95.50 93 GLU A CA 1
ATOM 711 C C . GLU A 1 93 ? -12.011 -3.869 33.975 1.00 95.50 93 GLU A C 1
ATOM 713 O O . GLU A 1 93 ? -12.610 -4.598 34.764 1.00 95.50 93 GLU A O 1
ATOM 718 N N . SER A 1 94 ? -10.828 -3.329 34.294 1.00 95.31 94 SER A N 1
ATOM 719 C CA . SER A 1 94 ? -10.152 -3.613 35.568 1.00 95.31 94 SER A CA 1
ATOM 720 C C . SER A 1 94 ? -10.944 -3.139 36.793 1.00 95.31 94 SER A C 1
ATOM 722 O O . SER A 1 94 ? -10.769 -3.670 37.890 1.00 95.31 94 SER A O 1
ATOM 724 N N . LYS A 1 95 ? -11.799 -2.113 36.662 1.00 94.00 95 LYS A N 1
ATOM 725 C CA . LYS A 1 95 ? -12.692 -1.674 37.750 1.00 94.00 95 LYS A CA 1
ATOM 726 C C . LYS A 1 95 ? -13.790 -2.712 37.998 1.00 94.00 95 LYS A C 1
ATOM 728 O O . LYS A 1 95 ? -14.086 -2.968 39.161 1.00 94.00 95 LYS A O 1
ATOM 733 N N . VAL A 1 96 ? -14.357 -3.308 36.947 1.00 95.31 96 VAL A N 1
ATOM 734 C CA . VAL A 1 96 ? -15.344 -4.397 37.046 1.00 95.31 96 VAL A CA 1
ATOM 735 C C . VAL A 1 96 ? -14.712 -5.644 37.663 1.00 95.31 96 VAL A C 1
ATOM 737 O O . VAL A 1 96 ? -15.222 -6.120 38.673 1.00 95.31 96 VAL A O 1
ATOM 740 N N . GLU A 1 97 ? -13.564 -6.094 37.150 1.00 95.25 97 GLU A N 1
ATOM 741 C CA . GLU A 1 97 ? -12.828 -7.270 37.649 1.00 95.25 97 GLU A CA 1
ATOM 742 C C . GLU A 1 97 ? -12.546 -7.166 39.160 1.00 95.25 97 GLU A C 1
ATOM 744 O O . GLU A 1 97 ? -12.891 -8.055 39.937 1.00 95.25 97 GLU A O 1
ATOM 749 N N . LYS A 1 98 ? -12.081 -5.994 39.623 1.00 95.00 98 LYS A N 1
ATOM 750 C CA . LYS A 1 98 ? -11.861 -5.709 41.055 1.00 95.00 98 LYS A CA 1
ATOM 751 C C . LYS A 1 98 ? -13.107 -5.832 41.934 1.00 95.00 98 LYS A C 1
ATOM 753 O O . LYS A 1 98 ? -12.966 -5.972 43.149 1.00 95.00 98 LYS A O 1
ATOM 758 N N . TYR A 1 99 ? -14.312 -5.653 41.393 1.00 92.12 99 TYR A N 1
ATOM 759 C CA . TYR A 1 99 ? -15.559 -5.853 42.141 1.00 92.12 99 TYR A CA 1
ATOM 760 C C . TYR A 1 99 ? -16.105 -7.276 41.992 1.00 92.12 99 TYR A C 1
ATOM 762 O O . TYR A 1 99 ? -16.815 -7.720 42.890 1.00 92.12 99 TYR A O 1
ATOM 770 N N . GLU A 1 100 ? -15.764 -7.989 40.918 1.00 91.00 100 GLU A N 1
ATOM 771 C CA . GLU A 1 100 ? -16.119 -9.400 40.720 1.00 91.00 100 GLU A CA 1
ATOM 772 C C . GLU A 1 100 ? -15.335 -10.337 41.642 1.00 91.00 100 GLU A C 1
ATOM 774 O O . GLU A 1 100 ? -15.901 -11.308 42.140 1.00 91.00 100 GLU A O 1
ATOM 779 N N . GLU A 1 101 ? -14.066 -10.020 41.915 1.00 92.25 101 GLU A N 1
ATOM 780 C CA . GLU A 1 101 ? -13.206 -10.780 42.834 1.00 92.25 101 GLU A CA 1
ATOM 781 C C . GLU A 1 101 ? -13.561 -10.579 44.316 1.00 92.25 101 GLU A C 1
ATOM 783 O O . GLU A 1 101 ? -13.151 -11.359 45.177 1.00 92.25 101 GLU A O 1
ATOM 788 N N . LYS A 1 102 ? -14.312 -9.522 44.645 1.00 91.19 102 LYS A N 1
ATOM 789 C CA . LYS A 1 102 ? -14.718 -9.234 46.024 1.00 91.19 102 LYS A CA 1
ATOM 790 C C . LYS A 1 102 ? -15.849 -10.151 46.477 1.00 91.19 102 LYS A C 1
ATOM 792 O O . LYS A 1 102 ? -16.662 -10.625 45.688 1.00 91.19 102 LYS A O 1
ATOM 797 N N . GLU A 1 103 ? -15.940 -10.341 47.791 1.00 83.56 103 GLU A N 1
ATOM 798 C CA . GLU A 1 103 ? -17.022 -11.104 48.408 1.00 83.56 103 GLU A CA 1
ATOM 799 C C . GLU A 1 103 ? -18.401 -10.545 48.004 1.00 83.56 103 GLU A C 1
ATOM 801 O O . GLU A 1 103 ? -18.614 -9.325 47.971 1.00 83.56 103 GLU A O 1
ATOM 806 N N . LYS A 1 104 ? -19.346 -11.443 47.689 1.00 86.94 104 LYS A N 1
ATOM 807 C CA . LYS A 1 104 ? -20.677 -11.121 47.138 1.00 86.94 104 LYS A CA 1
ATOM 808 C C . LYS A 1 104 ? -21.649 -10.596 48.197 1.00 86.94 104 LYS A C 1
ATOM 810 O O . LYS A 1 104 ? -22.754 -11.102 48.374 1.00 86.94 104 LYS A O 1
ATOM 815 N N . THR A 1 105 ? -21.240 -9.557 48.906 1.00 91.62 105 THR A N 1
ATOM 816 C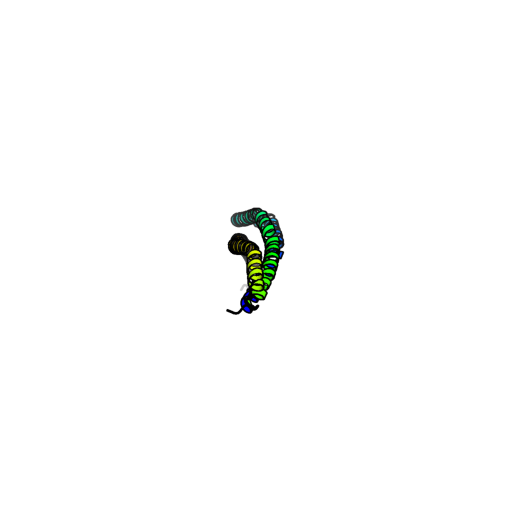 CA . THR A 1 105 ? -22.081 -8.808 49.837 1.00 91.62 105 THR A CA 1
ATOM 817 C C . THR A 1 105 ? -22.996 -7.845 49.073 1.00 91.62 105 THR A C 1
ATOM 819 O O . THR A 1 105 ? -22.633 -7.349 48.005 1.00 91.62 105 THR A O 1
ATOM 822 N N . GLY A 1 106 ? -24.161 -7.503 49.638 1.00 91.19 106 GLY A N 1
ATOM 823 C CA . GLY A 1 106 ? -25.126 -6.576 49.019 1.00 91.19 106 GLY A CA 1
ATOM 824 C C . GLY A 1 106 ? -24.511 -5.265 48.484 1.00 91.19 106 GLY A C 1
ATOM 825 O O . GLY A 1 106 ? -24.695 -4.956 47.306 1.00 91.19 106 GLY A O 1
ATOM 826 N N . PRO A 1 107 ? -23.707 -4.521 49.271 1.00 92.12 107 PRO A N 1
ATOM 827 C CA . PRO A 1 107 ? -23.048 -3.296 48.802 1.00 92.12 107 PRO A CA 1
ATOM 828 C C . PRO A 1 107 ? -22.043 -3.508 47.658 1.00 92.12 107 PRO A C 1
ATOM 830 O O . PRO A 1 107 ? -21.885 -2.635 46.803 1.00 92.12 107 PRO A O 1
ATOM 833 N N . THR A 1 108 ? -21.354 -4.652 47.631 1.00 90.81 108 THR A N 1
ATOM 834 C CA . THR A 1 108 ? -20.411 -5.016 46.561 1.00 90.81 108 THR A CA 1
ATOM 835 C C . THR A 1 108 ? -21.157 -5.302 45.263 1.00 90.81 108 THR A C 1
ATOM 837 O O . THR A 1 108 ? -20.759 -4.807 44.212 1.00 90.81 108 THR A O 1
ATOM 840 N N . MET A 1 109 ? -22.282 -6.016 45.344 1.00 91.19 109 MET A N 1
ATOM 841 C CA . MET A 1 109 ? -23.133 -6.340 44.194 1.00 91.19 109 MET A CA 1
ATOM 842 C C . MET A 1 109 ? -23.695 -5.083 43.511 1.00 91.19 109 MET A C 1
ATOM 844 O O . MET A 1 109 ? -23.716 -5.012 42.284 1.00 91.19 109 MET A O 1
ATOM 848 N N . VAL A 1 110 ? -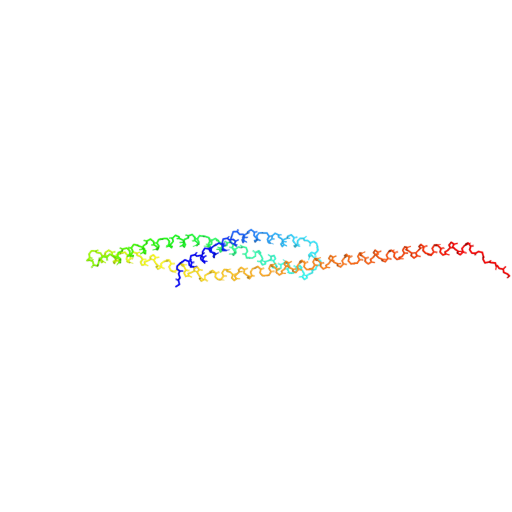24.082 -4.060 44.284 1.00 94.69 110 VAL A N 1
ATOM 849 C CA . VAL A 1 110 ? -24.540 -2.768 43.734 1.00 94.69 110 VAL A CA 1
ATOM 850 C C . VAL A 1 110 ? -23.410 -2.046 42.993 1.00 94.69 110 VAL A C 1
ATOM 852 O O . VAL A 1 110 ? -23.595 -1.607 41.859 1.00 94.69 110 VAL A O 1
ATOM 855 N N . LYS A 1 111 ? -22.214 -1.963 43.595 1.00 94.31 111 LYS A N 1
ATOM 856 C CA . LYS A 1 111 ? -21.043 -1.324 42.962 1.00 94.31 111 LYS A CA 1
ATOM 857 C C . LYS A 1 111 ? -20.589 -2.062 41.705 1.00 94.31 111 LYS A C 1
ATOM 859 O O . LYS A 1 111 ? -20.197 -1.417 40.737 1.00 94.31 111 LYS A O 1
ATOM 864 N N . LEU A 1 112 ? -20.670 -3.391 41.713 1.00 94.00 112 LEU A N 1
ATOM 865 C CA . LEU A 1 112 ? -20.391 -4.220 40.548 1.00 94.00 112 LEU A CA 1
ATOM 866 C C . LEU A 1 112 ? -21.364 -3.912 39.406 1.00 94.00 112 LEU A C 1
ATOM 868 O O . LEU A 1 112 ? -20.933 -3.713 38.273 1.00 94.00 112 LEU A O 1
ATOM 872 N N . HIS A 1 113 ? -22.665 -3.842 39.699 1.00 95.12 113 HIS A N 1
ATOM 873 C CA . HIS A 1 113 ? -23.665 -3.520 38.686 1.00 95.12 113 HIS A CA 1
ATOM 874 C C . HIS A 1 113 ? -23.429 -2.129 38.085 1.00 95.12 113 HIS A C 1
ATOM 876 O O . HIS A 1 113 ? -23.396 -1.992 36.865 1.00 95.12 113 HIS A O 1
ATOM 882 N N . GLN A 1 114 ? -23.156 -1.126 38.920 1.00 95.62 114 GLN A N 1
ATOM 883 C CA . GLN A 1 114 ? -22.865 0.224 38.445 1.00 95.62 114 GLN A CA 1
ATOM 884 C C . GLN A 1 114 ? -21.588 0.292 37.595 1.00 95.62 114 GLN A C 1
ATOM 886 O O . GLN A 1 114 ? -21.586 0.923 36.543 1.00 95.62 114 GLN A O 1
ATOM 891 N N . ALA A 1 115 ? -20.518 -0.403 37.998 1.00 95.12 115 ALA A N 1
ATOM 892 C CA . ALA A 1 115 ? -19.290 -0.476 37.207 1.00 95.12 115 ALA A CA 1
ATOM 893 C C . ALA A 1 115 ? -19.509 -1.159 35.842 1.00 95.12 115 ALA A C 1
ATOM 895 O O . ALA A 1 115 ? -18.905 -0.746 34.854 1.00 95.12 115 ALA A O 1
ATOM 896 N N . ARG A 1 116 ? -20.389 -2.169 35.764 1.00 95.94 116 ARG A N 1
ATOM 897 C CA . ARG A 1 116 ? -20.775 -2.809 34.494 1.00 95.94 116 ARG A CA 1
ATOM 898 C C . ARG A 1 116 ? -21.572 -1.865 33.591 1.00 95.94 116 ARG A C 1
ATOM 900 O O . ARG A 1 116 ? -21.300 -1.822 32.394 1.00 95.94 116 ARG A O 1
ATOM 907 N N . GLU A 1 117 ? -22.497 -1.089 34.152 1.00 97.31 117 GLU A N 1
ATOM 908 C CA . GLU A 1 117 ? -23.251 -0.088 33.384 1.00 97.31 117 GLU A CA 1
ATOM 909 C C . GLU A 1 117 ? -22.361 1.054 32.873 1.00 97.31 117 GLU A C 1
ATOM 911 O O . GLU A 1 117 ? -22.556 1.514 31.753 1.00 97.31 117 GLU A O 1
ATOM 916 N N . GLU A 1 118 ? -21.344 1.469 33.636 1.00 95.44 118 GLU A N 1
ATOM 917 C CA . GLU A 1 118 ? -20.335 2.438 33.177 1.00 95.44 118 GLU A CA 1
ATOM 918 C C . GLU A 1 118 ? -19.448 1.878 32.049 1.00 95.44 118 GLU A C 1
ATOM 920 O O . GLU A 1 118 ? -19.081 2.609 31.130 1.00 95.44 118 GLU A O 1
ATOM 925 N N . LEU A 1 119 ? -19.092 0.588 32.108 1.00 95.81 119 LEU A N 1
ATOM 926 C CA . LEU A 1 119 ? -18.247 -0.066 31.103 1.00 95.81 119 LEU A CA 1
ATOM 927 C C . LEU A 1 119 ? -18.974 -0.266 29.767 1.00 95.81 119 LEU A C 1
ATOM 929 O O . LEU A 1 119 ? -18.350 -0.153 28.714 1.00 95.81 119 LEU A O 1
ATOM 933 N N . ARG A 1 120 ? -20.275 -0.573 29.804 1.00 95.75 120 ARG A N 1
ATOM 934 C CA . ARG A 1 120 ? -21.074 -0.951 28.630 1.00 95.75 120 ARG A CA 1
ATOM 935 C C . ARG A 1 120 ? -20.951 0.018 27.437 1.00 95.75 120 ARG A C 1
ATOM 937 O O . ARG A 1 120 ? -20.513 -0.447 26.388 1.00 95.75 120 ARG A O 1
ATOM 944 N N . PRO A 1 121 ? -21.232 1.331 27.559 1.00 93.94 121 PRO A N 1
ATOM 945 C CA . PRO A 1 121 ? -21.141 2.247 26.417 1.00 93.94 121 PRO A CA 1
ATOM 946 C C . PRO A 1 121 ? -19.701 2.429 25.912 1.00 93.94 121 PRO A C 1
ATOM 948 O O . PRO A 1 121 ? -19.474 2.529 24.712 1.00 93.94 121 PRO A O 1
ATOM 951 N N . VAL A 1 122 ? -18.708 2.414 26.809 1.00 92.31 122 VAL A N 1
ATOM 952 C CA . VAL A 1 122 ? -17.287 2.545 26.432 1.00 92.31 122 VAL A CA 1
ATOM 953 C C . VAL A 1 122 ? -16.812 1.324 25.648 1.00 92.31 122 VAL A C 1
ATOM 955 O O . VAL A 1 122 ? -16.056 1.449 24.684 1.00 92.31 122 VAL A O 1
ATOM 958 N N . ARG A 1 123 ? -17.274 0.137 26.047 1.00 90.31 123 ARG A N 1
ATOM 959 C CA . ARG A 1 123 ? -17.018 -1.112 25.336 1.00 90.31 123 ARG A CA 1
ATOM 960 C C . ARG A 1 123 ? -17.649 -1.106 23.948 1.00 90.31 123 ARG A C 1
ATOM 962 O O . ARG A 1 123 ? -16.956 -1.424 22.988 1.00 90.31 123 ARG A O 1
ATOM 969 N N . GLU A 1 124 ? -18.922 -0.734 23.847 1.00 92.38 124 GLU A N 1
ATOM 970 C CA . GLU A 1 124 ? -19.645 -0.660 22.572 1.00 92.38 124 GLU A CA 1
ATOM 971 C C . GLU A 1 124 ? -18.956 0.309 21.595 1.00 92.38 124 GLU A C 1
ATOM 973 O O . GLU A 1 124 ? -18.699 -0.056 20.446 1.00 92.38 124 GLU A O 1
ATOM 978 N N . ASP A 1 125 ? -18.558 1.497 22.062 1.00 85.62 125 ASP A N 1
ATOM 979 C CA . ASP A 1 125 ? -17.827 2.481 21.256 1.00 85.62 125 ASP A CA 1
ATOM 980 C C . ASP A 1 125 ? -16.463 1.961 20.782 1.00 85.62 125 ASP A C 1
ATOM 982 O O . ASP A 1 125 ? -16.096 2.135 19.614 1.00 85.62 125 ASP A O 1
ATOM 986 N N . PHE A 1 126 ? -15.690 1.334 21.676 1.00 86.19 126 PHE A N 1
ATOM 987 C CA . PHE A 1 126 ? -14.397 0.748 21.325 1.00 86.19 126 PHE A CA 1
ATOM 988 C C . PHE A 1 126 ? -14.561 -0.377 20.296 1.00 86.19 126 PHE A C 1
ATOM 990 O O . PHE A 1 126 ? -13.866 -0.379 19.281 1.00 86.19 126 PHE A O 1
ATOM 997 N N . GLU A 1 127 ? -15.490 -1.307 20.522 1.00 87.94 127 GLU A N 1
ATOM 998 C CA . GLU A 1 127 ? -15.744 -2.435 19.623 1.00 87.94 127 GLU A CA 1
ATOM 999 C C . GLU A 1 127 ? -16.221 -1.961 18.243 1.00 87.94 127 GLU A C 1
ATOM 1001 O O . GLU A 1 127 ? -15.717 -2.446 17.226 1.00 87.94 127 GLU A O 1
ATOM 1006 N N . ALA A 1 128 ? -17.125 -0.977 18.187 1.00 86.00 128 ALA A N 1
ATOM 1007 C CA . ALA A 1 128 ? -17.627 -0.414 16.935 1.00 86.00 128 ALA A CA 1
ATOM 1008 C C . ALA A 1 128 ? -16.506 0.230 16.113 1.00 86.00 128 ALA A C 1
ATOM 1010 O O . ALA A 1 128 ? -16.350 -0.050 14.920 1.00 86.00 128 ALA A O 1
ATOM 1011 N N . LYS A 1 129 ? -15.682 1.054 16.760 1.00 79.00 129 LYS A N 1
ATOM 1012 C CA . LYS A 1 129 ? -14.569 1.721 16.092 1.00 79.00 129 LYS A CA 1
ATOM 1013 C C . LYS A 1 129 ? -13.442 0.754 15.707 1.00 79.00 129 LYS A C 1
ATOM 1015 O O . LYS A 1 129 ? -12.869 0.876 14.626 1.00 79.00 129 LYS A O 1
ATOM 1020 N N . ASN A 1 130 ? -13.142 -0.233 16.551 1.00 84.25 130 ASN A N 1
ATOM 1021 C CA . ASN A 1 130 ? -12.159 -1.275 16.254 1.00 84.25 130 ASN A CA 1
ATOM 1022 C C . ASN A 1 130 ? -12.597 -2.121 15.051 1.00 84.25 130 ASN A C 1
ATOM 1024 O O . ASN A 1 130 ? -11.797 -2.386 14.157 1.00 84.25 130 ASN A O 1
ATOM 1028 N N . LYS A 1 131 ? -13.884 -2.483 14.982 1.00 85.44 131 LYS A N 1
ATOM 1029 C CA . LYS A 1 131 ? -14.462 -3.164 13.821 1.00 85.44 131 LYS A CA 1
ATOM 1030 C C . LYS A 1 131 ? -14.314 -2.328 12.551 1.00 85.44 131 LYS A C 1
ATOM 1032 O O . LYS A 1 131 ? -13.831 -2.841 11.550 1.00 85.44 131 LYS A O 1
ATOM 1037 N N . GLN A 1 132 ? -14.661 -1.042 12.607 1.00 80.19 132 GLN A N 1
ATOM 1038 C CA . GLN A 1 132 ? -14.503 -0.141 11.465 1.00 80.19 132 GLN A CA 1
ATOM 1039 C C . GLN A 1 132 ? -13.052 -0.098 10.967 1.00 80.19 132 GLN A C 1
ATOM 1041 O O . GLN A 1 132 ? -12.816 -0.172 9.764 1.00 80.19 132 GLN A O 1
ATOM 1046 N N . LEU A 1 133 ? -12.073 -0.003 11.871 1.00 77.06 133 LEU A N 1
ATOM 1047 C CA . LEU A 1 133 ? -10.666 -0.009 11.477 1.00 77.06 133 LEU A CA 1
ATOM 1048 C C . LEU A 1 133 ? -10.276 -1.336 10.812 1.00 77.06 133 LEU A C 1
ATOM 1050 O O . LEU A 1 133 ? -9.638 -1.324 9.762 1.00 77.06 133 LEU A O 1
ATOM 1054 N N . LEU A 1 134 ? -10.673 -2.469 11.395 1.00 81.25 134 LEU A N 1
ATOM 1055 C CA . LEU A 1 134 ? -10.392 -3.794 10.838 1.00 81.25 134 LEU A CA 1
ATOM 1056 C C . LEU A 1 134 ? -11.038 -4.005 9.462 1.00 81.25 134 LEU A C 1
ATOM 1058 O O . LEU A 1 134 ? -10.446 -4.683 8.628 1.00 81.25 134 LEU A O 1
ATOM 1062 N N . ASP A 1 135 ? -12.197 -3.399 9.206 1.00 82.50 135 ASP A N 1
ATOM 1063 C CA . ASP A 1 135 ? -12.870 -3.453 7.906 1.00 82.50 135 ASP A CA 1
ATOM 1064 C C . ASP A 1 135 ? -12.197 -2.539 6.859 1.00 82.50 135 ASP A C 1
ATOM 1066 O O . ASP A 1 135 ? -12.140 -2.879 5.675 1.00 82.50 135 ASP A O 1
ATOM 1070 N N . GLU A 1 136 ? -11.677 -1.375 7.264 1.00 76.25 136 GLU A N 1
ATOM 1071 C CA . GLU A 1 136 ? -11.054 -0.400 6.356 1.00 76.25 136 GLU A CA 1
ATOM 1072 C C . GLU A 1 136 ? -9.575 -0.694 6.057 1.00 76.25 136 GLU A C 1
ATOM 1074 O O . GLU A 1 136 ? -9.103 -0.416 4.952 1.00 76.25 136 GLU A O 1
ATOM 1079 N N . MET A 1 137 ? -8.841 -1.299 6.994 1.00 78.31 137 MET A N 1
ATOM 1080 C CA . MET A 1 137 ? -7.412 -1.602 6.837 1.00 78.31 137 MET A CA 1
ATOM 1081 C C . MET A 1 137 ? -7.101 -2.491 5.613 1.00 78.31 137 MET A C 1
ATOM 1083 O O . MET A 1 137 ? -6.223 -2.131 4.826 1.00 78.31 137 MET A O 1
ATOM 1087 N N . PRO A 1 138 ? -7.816 -3.604 5.355 1.00 81.25 138 PRO A N 1
ATOM 1088 C CA . PRO A 1 138 ? -7.588 -4.426 4.165 1.00 81.25 138 PRO A CA 1
ATOM 1089 C C . PRO A 1 138 ? -7.856 -3.678 2.857 1.00 81.25 138 PRO A C 1
ATOM 1091 O O . PRO A 1 138 ? -7.122 -3.853 1.883 1.00 81.25 138 PRO A O 1
ATOM 1094 N N . LYS A 1 139 ? -8.882 -2.815 2.837 1.00 79.19 139 LYS A N 1
ATOM 1095 C CA . LYS A 1 139 ? -9.234 -1.987 1.672 1.00 79.19 139 LYS A CA 1
ATOM 1096 C C . LYS A 1 139 ? -8.163 -0.937 1.404 1.00 79.19 139 LYS A C 1
ATOM 1098 O O . LYS A 1 139 ? -7.854 -0.644 0.252 1.00 79.19 139 LYS A O 1
ATOM 1103 N N . PHE A 1 140 ? -7.588 -0.376 2.467 1.00 74.88 140 PHE A N 1
ATOM 1104 C CA . PHE A 1 140 ? -6.461 0.540 2.370 1.00 74.88 140 PHE A CA 1
ATOM 1105 C C . PHE A 1 140 ? -5.244 -0.140 1.735 1.00 74.88 140 PHE A C 1
ATOM 1107 O O . PHE A 1 140 ? -4.689 0.398 0.780 1.00 74.88 140 PHE A O 1
ATOM 1114 N N . TYR A 1 141 ? -4.874 -1.339 2.193 1.00 73.75 141 TYR A N 1
ATOM 1115 C CA . TYR A 1 141 ? -3.747 -2.071 1.610 1.00 73.75 141 TYR A CA 1
ATOM 1116 C C . TYR A 1 141 ? -3.989 -2.513 0.168 1.00 73.75 141 TYR A C 1
ATOM 1118 O O . TYR A 1 141 ? -3.087 -2.362 -0.647 1.00 73.75 141 TYR A O 1
ATOM 1126 N N . HIS A 1 142 ? -5.190 -2.994 -0.169 1.00 78.31 142 HIS A N 1
ATOM 1127 C CA . HIS A 1 142 ? -5.537 -3.301 -1.563 1.00 78.31 142 HIS A CA 1
ATOM 1128 C C . HIS A 1 142 ? -5.367 -2.077 -2.456 1.00 78.31 142 HIS A C 1
ATOM 1130 O O . HIS A 1 142 ? -4.692 -2.144 -3.473 1.00 78.31 142 HIS A O 1
ATOM 1136 N N . SER A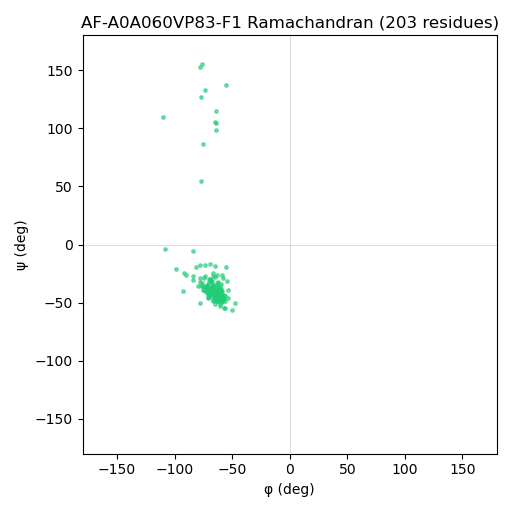 1 143 ? -5.881 -0.931 -2.010 1.00 71.38 143 SER A N 1
ATOM 1137 C CA . SER A 1 143 ? -5.709 0.332 -2.720 1.00 71.38 143 SER A CA 1
ATOM 1138 C C . SER A 1 143 ? -4.220 0.664 -2.904 1.00 71.38 143 SER A C 1
ATOM 1140 O O . SER A 1 143 ? -3.807 1.014 -4.002 1.00 71.38 143 SER A O 1
ATOM 1142 N N . LEU A 1 144 ? -3.377 0.509 -1.877 1.00 72.19 144 LEU A N 1
ATOM 1143 C CA . LEU A 1 144 ? -1.931 0.721 -2.029 1.00 72.19 144 LEU A CA 1
ATOM 1144 C C . LEU A 1 144 ? -1.285 -0.232 -3.043 1.00 72.19 144 LEU A C 1
ATOM 1146 O O . LEU A 1 144 ? -0.419 0.202 -3.797 1.00 72.19 144 LEU A O 1
ATOM 1150 N N . ILE A 1 145 ? -1.691 -1.500 -3.078 1.00 71.94 145 ILE A N 1
ATOM 1151 C CA . ILE A 1 145 ? -1.199 -2.470 -4.066 1.00 71.94 145 ILE A CA 1
ATOM 1152 C C . ILE A 1 145 ? -1.602 -2.028 -5.476 1.00 71.94 145 ILE A C 1
ATOM 1154 O O . ILE A 1 145 ? -0.732 -1.909 -6.337 1.00 71.94 145 ILE A O 1
ATOM 1158 N N . ASP A 1 146 ? -2.875 -1.680 -5.676 1.00 73.31 146 ASP A N 1
ATOM 1159 C CA . ASP A 1 146 ? -3.398 -1.175 -6.952 1.00 73.31 146 ASP A CA 1
ATOM 1160 C C . ASP A 1 146 ? -2.664 0.098 -7.419 1.00 73.31 146 ASP A C 1
ATOM 1162 O O . ASP A 1 146 ? -2.543 0.350 -8.616 1.00 73.31 146 ASP A O 1
ATOM 1166 N N . TYR A 1 147 ? -2.140 0.897 -6.481 1.00 67.62 147 TYR A N 1
ATOM 1167 C CA . TYR A 1 147 ? -1.315 2.077 -6.756 1.00 67.62 147 TYR A CA 1
ATOM 1168 C C . TYR A 1 147 ? 0.136 1.736 -7.127 1.00 67.62 147 TYR A C 1
ATOM 1170 O O . TYR A 1 147 ? 0.686 2.252 -8.105 1.00 67.62 147 TYR A O 1
ATOM 1178 N N . PHE A 1 148 ? 0.793 0.904 -6.319 1.00 66.56 148 PHE A N 1
ATOM 1179 C CA . PHE A 1 148 ? 2.220 0.633 -6.470 1.00 66.56 148 PHE A CA 1
ATOM 1180 C C . PHE A 1 148 ? 2.516 -0.313 -7.630 1.00 66.56 148 PHE A C 1
ATOM 1182 O O . PHE A 1 148 ? 3.545 -0.152 -8.281 1.00 66.56 148 PHE A O 1
ATOM 1189 N N . GLN A 1 149 ? 1.627 -1.262 -7.921 1.00 74.06 149 GLN A N 1
ATOM 1190 C CA . GLN A 1 149 ? 1.834 -2.258 -8.967 1.00 74.06 149 GLN A CA 1
ATOM 1191 C C . GLN A 1 149 ? 2.091 -1.645 -10.359 1.00 74.06 149 GLN A C 1
ATOM 1193 O O . GLN A 1 149 ? 3.154 -1.930 -10.914 1.00 74.06 149 GLN A O 1
ATOM 1198 N N . PRO A 1 150 ? 1.235 -0.756 -10.911 1.00 69.50 150 PRO A N 1
ATOM 1199 C CA . PRO A 1 150 ? 1.510 -0.127 -12.206 1.00 69.50 150 PRO A CA 1
ATOM 1200 C C . PRO A 1 150 ? 2.747 0.782 -12.166 1.00 69.50 150 PRO A C 1
ATOM 1202 O O . PRO A 1 150 ? 3.439 0.928 -13.171 1.00 69.50 150 PRO A O 1
ATOM 1205 N N . SER A 1 151 ? 3.067 1.358 -11.001 1.00 66.88 151 SER A N 1
ATOM 1206 C CA . SER A 1 151 ? 4.233 2.232 -10.827 1.00 66.88 151 SER A CA 1
ATOM 1207 C C . SER A 1 151 ? 5.553 1.473 -10.882 1.00 66.88 151 SER A C 1
ATOM 1209 O O . SER A 1 151 ? 6.478 1.882 -11.584 1.00 66.88 151 SER A O 1
ATOM 1211 N N . PHE A 1 152 ? 5.632 0.340 -10.184 1.00 63.62 152 PHE A N 1
ATOM 1212 C CA . PHE A 1 152 ? 6.782 -0.550 -10.269 1.00 63.62 152 PHE A CA 1
ATOM 1213 C C . PHE A 1 152 ? 6.889 -1.200 -11.644 1.00 63.62 152 PHE A C 1
ATOM 1215 O O . PHE A 1 152 ? 7.989 -1.280 -12.181 1.00 63.62 152 PHE A O 1
ATOM 1222 N N . GLU A 1 153 ? 5.769 -1.609 -12.242 1.00 70.94 153 GLU A N 1
ATOM 1223 C CA . GLU A 1 153 ? 5.762 -2.174 -13.590 1.00 70.94 153 GLU A CA 1
ATOM 1224 C C . GLU A 1 153 ? 6.333 -1.187 -14.617 1.00 70.94 153 GLU A C 1
ATOM 1226 O O . GLU A 1 153 ? 7.230 -1.538 -15.383 1.00 70.94 153 GLU A O 1
ATOM 1231 N N . ALA A 1 154 ? 5.867 0.061 -14.599 1.00 69.25 154 ALA A N 1
ATOM 1232 C CA . ALA A 1 154 ? 6.339 1.101 -15.501 1.00 69.25 154 ALA A CA 1
ATOM 1233 C C . ALA A 1 154 ? 7.828 1.435 -15.274 1.00 69.25 154 ALA A C 1
ATOM 1235 O O . ALA A 1 154 ? 8.582 1.556 -16.240 1.00 69.25 154 ALA A O 1
ATOM 1236 N N . LEU A 1 155 ? 8.277 1.511 -14.015 1.00 66.50 155 LEU A N 1
ATOM 1237 C CA . LEU A 1 155 ? 9.688 1.728 -13.676 1.00 66.50 155 LEU A CA 1
ATOM 1238 C C . LEU A 1 155 ? 10.590 0.590 -14.178 1.00 66.50 155 LEU A C 1
ATOM 1240 O O . LEU A 1 155 ? 11.631 0.851 -14.777 1.00 66.50 155 LEU A O 1
ATOM 1244 N N . ILE A 1 156 ? 10.194 -0.665 -13.951 1.00 70.38 156 ILE A N 1
ATOM 1245 C CA . ILE A 1 156 ? 10.954 -1.838 -14.404 1.00 70.38 156 ILE A CA 1
ATOM 1246 C C . ILE A 1 156 ? 11.017 -1.857 -15.933 1.00 70.38 156 ILE A C 1
ATOM 1248 O O . ILE A 1 156 ? 12.093 -2.048 -16.494 1.00 70.38 156 ILE A O 1
ATOM 1252 N N . ARG A 1 157 ? 9.895 -1.596 -16.618 1.00 71.25 157 ARG A N 1
ATOM 1253 C CA . ARG A 1 157 ? 9.855 -1.494 -18.085 1.00 71.25 157 ARG A CA 1
ATOM 1254 C C . ARG A 1 157 ? 10.809 -0.415 -18.603 1.00 71.25 157 ARG A C 1
ATOM 1256 O O . ARG A 1 157 ? 11.576 -0.693 -19.517 1.00 71.25 157 ARG A O 1
ATOM 1263 N N . ALA A 1 158 ? 10.821 0.766 -17.982 1.00 67.81 158 ALA A N 1
ATOM 1264 C CA . ALA A 1 158 ? 11.746 1.846 -18.332 1.00 67.81 158 ALA A CA 1
ATOM 1265 C C . ALA A 1 158 ? 13.214 1.422 -18.221 1.00 67.81 158 ALA A C 1
ATOM 1267 O O . ALA A 1 158 ? 14.011 1.672 -19.123 1.00 67.81 158 ALA A O 1
ATOM 1268 N N . GLN A 1 159 ? 13.568 0.755 -17.121 1.00 61.50 159 GLN A N 1
ATOM 1269 C CA . GLN A 1 159 ? 14.927 0.268 -16.901 1.00 61.50 159 GLN A CA 1
ATOM 1270 C C . GLN A 1 159 ? 15.321 -0.791 -17.933 1.00 61.50 159 GLN A C 1
ATOM 1272 O O . GLN A 1 159 ? 16.415 -0.713 -18.485 1.00 61.50 159 GLN A O 1
ATOM 1277 N N . VAL A 1 160 ? 14.434 -1.745 -18.233 1.00 70.62 160 VAL A N 1
ATOM 1278 C CA . VAL A 1 160 ? 14.685 -2.779 -19.249 1.00 70.62 160 VAL A CA 1
ATOM 1279 C C . VAL A 1 160 ? 14.961 -2.149 -20.613 1.00 70.62 160 VAL A C 1
ATOM 1281 O O . VAL A 1 160 ? 15.948 -2.516 -21.247 1.00 70.62 160 VAL A O 1
ATOM 1284 N N . VAL A 1 161 ? 14.150 -1.175 -21.037 1.00 74.25 161 VAL A N 1
ATOM 1285 C CA . VAL A 1 161 ? 14.359 -0.457 -22.306 1.00 74.25 161 VAL A CA 1
ATOM 1286 C C . VAL A 1 161 ? 15.713 0.251 -22.307 1.00 74.25 161 VAL A C 1
ATOM 1288 O O . VAL A 1 161 ? 16.525 0.015 -23.195 1.00 74.25 161 VAL A O 1
ATOM 1291 N N . TYR A 1 162 ? 16.010 1.038 -21.270 1.00 73.75 162 TYR A N 1
ATOM 1292 C CA . TYR A 1 162 ? 17.268 1.782 -21.171 1.00 73.75 162 TYR A CA 1
ATOM 1293 C C . TYR A 1 162 ? 18.510 0.884 -21.272 1.00 73.75 162 TYR A C 1
ATOM 1295 O O . TYR A 1 162 ? 19.430 1.173 -22.037 1.00 73.75 162 TYR A O 1
ATOM 1303 N N . PHE A 1 163 ? 18.547 -0.211 -20.507 1.00 67.69 163 PHE A N 1
ATOM 1304 C CA . PHE A 1 163 ? 19.697 -1.117 -20.515 1.00 67.69 163 PHE A CA 1
ATOM 1305 C C . PHE A 1 163 ? 19.810 -1.910 -21.819 1.00 67.69 163 PHE A C 1
ATOM 1307 O O . PHE A 1 163 ? 20.924 -2.219 -22.233 1.00 67.69 163 PHE A O 1
ATOM 1314 N N . THR A 1 164 ? 18.686 -2.196 -22.479 1.00 76.44 164 THR A N 1
ATOM 1315 C CA . THR A 1 164 ? 18.677 -2.847 -23.796 1.00 76.44 164 THR A CA 1
ATOM 1316 C C . THR A 1 164 ? 19.274 -1.929 -24.860 1.00 76.44 164 THR A C 1
ATOM 1318 O O . THR A 1 164 ? 20.189 -2.336 -25.570 1.00 76.44 164 THR A O 1
ATOM 1321 N N . GLU A 1 165 ? 18.838 -0.669 -24.919 1.00 77.06 165 GLU A N 1
ATOM 1322 C CA . GLU A 1 165 ? 19.375 0.306 -25.876 1.00 77.06 165 GLU A CA 1
ATOM 1323 C C . GLU A 1 165 ? 20.861 0.585 -25.638 1.00 77.06 165 GLU A C 1
ATOM 1325 O O . GLU A 1 165 ? 21.662 0.596 -26.571 1.00 77.06 165 GLU A O 1
ATOM 1330 N N . MET A 1 166 ? 21.263 0.735 -24.375 1.00 79.19 166 MET A N 1
ATOM 1331 C CA . MET A 1 166 ? 22.669 0.923 -24.022 1.00 79.19 166 MET A CA 1
ATOM 1332 C C . MET A 1 166 ? 23.532 -0.273 -24.451 1.00 79.19 166 MET A C 1
ATOM 1334 O O . MET A 1 166 ? 24.608 -0.077 -25.017 1.00 79.19 166 MET A O 1
ATOM 1338 N N . HIS A 1 167 ? 23.052 -1.500 -24.230 1.00 81.62 167 HIS A N 1
ATOM 1339 C CA . HIS A 1 167 ? 23.737 -2.706 -24.688 1.00 81.62 167 HIS A CA 1
ATOM 1340 C C . HIS A 1 167 ? 23.883 -2.731 -26.216 1.00 81.62 167 HIS A C 1
ATOM 1342 O O . HIS A 1 167 ? 24.966 -3.028 -26.715 1.00 81.62 167 HIS A O 1
ATOM 1348 N N . ASN A 1 168 ? 22.827 -2.385 -26.958 1.00 85.94 168 ASN A N 1
ATOM 1349 C CA . ASN A 1 168 ? 22.857 -2.354 -28.422 1.00 85.94 168 ASN A CA 1
ATOM 1350 C C . ASN A 1 168 ? 23.884 -1.343 -28.951 1.00 85.94 168 ASN A C 1
ATOM 1352 O O . ASN A 1 168 ? 24.697 -1.699 -29.800 1.00 85.94 168 ASN A O 1
ATOM 1356 N N . ILE A 1 169 ? 23.906 -0.123 -28.401 1.00 88.31 169 ILE A N 1
ATOM 1357 C CA . ILE A 1 169 ? 24.865 0.922 -28.793 1.00 88.31 169 ILE A CA 1
ATOM 1358 C C . ILE A 1 169 ? 26.302 0.473 -28.527 1.00 88.31 169 ILE A C 1
ATOM 1360 O O . ILE A 1 169 ? 27.168 0.637 -29.384 1.00 88.31 169 ILE A O 1
ATOM 1364 N N . PHE A 1 170 ? 26.584 -0.092 -27.348 1.00 88.00 170 PHE A N 1
ATOM 1365 C CA . PHE A 1 170 ? 27.937 -0.566 -27.058 1.00 88.00 170 PHE A CA 1
ATOM 1366 C C . PHE A 1 170 ? 28.341 -1.739 -27.941 1.00 88.00 170 PHE A C 1
ATOM 1368 O O . PHE A 1 170 ? 29.476 -1.753 -28.402 1.00 88.00 170 PHE A O 1
ATOM 1375 N N . SER A 1 171 ? 27.427 -2.672 -28.218 1.00 92.38 171 SER A N 1
ATOM 1376 C CA . SER A 1 171 ? 27.688 -3.772 -29.147 1.00 92.38 171 SER A CA 1
ATOM 1377 C C . SER A 1 171 ? 28.053 -3.245 -30.535 1.00 92.38 171 SER A C 1
ATOM 1379 O O . SER A 1 171 ? 29.057 -3.666 -31.097 1.00 92.38 171 SER A O 1
ATOM 1381 N N . GLU A 1 172 ? 27.295 -2.278 -31.057 1.00 94.06 172 GLU A N 1
ATOM 1382 C CA . GLU A 1 172 ? 27.564 -1.680 -32.367 1.00 94.06 172 GLU A CA 1
ATOM 1383 C C . GLU A 1 172 ? 28.906 -0.933 -32.395 1.00 94.06 172 GLU A C 1
ATOM 1385 O O . GLU A 1 172 ? 29.679 -1.073 -33.342 1.00 94.06 172 GLU A O 1
ATOM 1390 N N . LEU A 1 173 ? 29.224 -0.170 -31.345 1.00 93.12 173 LEU A N 1
ATOM 1391 C CA . LEU A 1 173 ? 30.518 0.507 -31.230 1.00 93.12 173 LEU A CA 1
ATOM 1392 C C . LEU A 1 173 ? 31.683 -0.489 -31.150 1.00 93.12 173 LEU A C 1
ATOM 1394 O O . LEU A 1 173 ? 32.730 -0.240 -31.745 1.00 93.12 173 LEU A O 1
ATOM 1398 N N . THR A 1 174 ? 31.518 -1.606 -30.439 1.00 92.56 174 THR A N 1
ATOM 1399 C CA . THR A 1 174 ? 32.520 -2.679 -30.388 1.00 92.56 174 THR A CA 1
ATOM 1400 C C . THR A 1 174 ? 32.732 -3.295 -31.769 1.00 92.56 174 THR A C 1
ATOM 1402 O O . THR A 1 174 ? 33.874 -3.362 -32.219 1.00 92.56 174 THR A O 1
ATOM 1405 N N . ASP A 1 175 ? 31.657 -3.629 -32.485 1.00 92.12 175 ASP A N 1
ATOM 1406 C CA . ASP A 1 175 ? 31.745 -4.188 -33.838 1.00 92.12 175 ASP A CA 1
ATOM 1407 C C . ASP A 1 175 ? 32.450 -3.227 -34.815 1.00 92.12 175 ASP A C 1
ATOM 1409 O O . ASP A 1 175 ? 33.249 -3.654 -35.653 1.00 92.12 175 ASP A O 1
ATOM 1413 N N . GLN A 1 176 ? 32.195 -1.917 -34.700 1.00 92.00 176 GLN A N 1
ATOM 1414 C CA . GLN A 1 176 ? 32.863 -0.895 -35.514 1.00 92.00 176 GLN A CA 1
ATOM 1415 C C . GLN A 1 176 ? 34.366 -0.801 -35.220 1.00 92.00 176 GLN A C 1
ATOM 1417 O O . GLN A 1 176 ? 35.160 -0.646 -36.150 1.00 92.00 176 GLN A O 1
ATOM 1422 N N . ILE A 1 177 ? 34.769 -0.895 -33.949 1.00 89.12 177 ILE A N 1
ATOM 1423 C CA . ILE A 1 177 ? 36.185 -0.878 -33.553 1.00 89.12 177 ILE A CA 1
ATOM 1424 C C . ILE A 1 177 ? 36.902 -2.121 -34.089 1.00 89.12 177 ILE A C 1
ATOM 1426 O O . ILE A 1 177 ? 37.983 -1.997 -34.668 1.00 89.12 177 ILE A O 1
ATOM 1430 N N . ASP A 1 178 ? 36.287 -3.295 -33.959 1.00 87.19 178 ASP A N 1
ATOM 1431 C CA . ASP A 1 178 ? 36.868 -4.552 -34.432 1.00 87.19 178 ASP A CA 1
ATOM 1432 C C . ASP A 1 178 ? 37.028 -4.556 -35.963 1.00 87.19 178 ASP A C 1
ATOM 1434 O O . ASP A 1 178 ? 38.075 -4.941 -36.491 1.00 87.19 178 ASP A O 1
ATOM 1438 N N . GLN A 1 179 ? 36.035 -4.044 -36.700 1.00 82.81 179 GLN A N 1
ATOM 1439 C CA . GLN A 1 179 ? 36.126 -3.882 -38.157 1.00 82.81 179 GLN A CA 1
ATOM 1440 C C . GLN A 1 179 ? 37.188 -2.858 -38.581 1.00 82.81 179 GLN A C 1
ATOM 1442 O O . GLN A 1 179 ? 37.892 -3.082 -39.570 1.00 82.81 179 GLN A O 1
ATOM 1447 N N . ALA A 1 180 ? 37.326 -1.746 -37.853 1.00 80.62 180 ALA A N 1
ATOM 1448 C CA . ALA A 1 180 ? 38.357 -0.748 -38.125 1.00 80.62 180 ALA A CA 1
ATOM 1449 C C . ALA A 1 180 ? 39.768 -1.326 -37.924 1.00 80.62 180 ALA A C 1
ATOM 1451 O O . ALA A 1 180 ? 40.629 -1.133 -38.783 1.00 80.62 180 ALA A O 1
ATOM 1452 N N . GLY A 1 181 ? 39.977 -2.109 -36.859 1.00 77.38 181 GLY A N 1
ATOM 1453 C CA . GLY A 1 181 ? 41.237 -2.815 -36.612 1.00 77.38 181 GLY A CA 1
ATOM 1454 C C . GLY A 1 181 ? 41.620 -3.753 -37.760 1.00 77.38 181 GLY A C 1
ATOM 1455 O O . GLY A 1 181 ? 42.741 -3.686 -38.262 1.00 77.38 181 GLY A O 1
ATOM 1456 N N . LEU A 1 182 ? 40.664 -4.551 -38.253 1.00 74.25 182 LEU A N 1
ATOM 1457 C CA . LEU A 1 182 ? 40.880 -5.428 -39.412 1.00 74.25 182 LEU A CA 1
ATOM 1458 C C . LEU A 1 182 ? 41.235 -4.639 -40.683 1.00 74.25 182 LEU A C 1
ATOM 1460 O O . LEU A 1 182 ? 42.126 -5.034 -41.431 1.00 74.25 182 LEU A O 1
ATOM 1464 N N . SER A 1 183 ? 40.560 -3.515 -40.938 1.00 77.62 183 SER A N 1
ATOM 1465 C CA . SER A 1 183 ? 40.840 -2.651 -42.095 1.00 77.62 183 SER A CA 1
ATOM 1466 C C . SER A 1 183 ? 42.254 -2.059 -42.055 1.00 77.62 183 SER A C 1
ATOM 1468 O O . SER A 1 183 ? 42.934 -2.004 -43.084 1.00 77.62 183 SER A O 1
ATOM 1470 N N . ASP A 1 184 ? 42.698 -1.600 -40.887 1.00 82.12 184 ASP A N 1
ATOM 1471 C CA . ASP A 1 184 ? 44.012 -0.975 -40.730 1.00 82.12 184 ASP A CA 1
ATOM 1472 C C . ASP A 1 184 ? 45.147 -1.999 -40.852 1.00 82.12 184 ASP A C 1
ATOM 1474 O O . ASP A 1 184 ? 46.113 -1.751 -41.580 1.00 82.12 184 ASP A O 1
ATOM 1478 N N . GLU A 1 185 ? 44.991 -3.191 -40.266 1.00 81.19 185 GLU A N 1
ATOM 1479 C CA . GLU A 1 185 ? 45.921 -4.309 -40.477 1.00 81.19 185 GLU A CA 1
ATOM 1480 C C . GLU A 1 185 ? 46.008 -4.703 -41.957 1.00 81.19 185 GLU A C 1
ATOM 1482 O O . GLU A 1 185 ? 47.090 -4.975 -42.488 1.00 81.19 185 GLU A O 1
ATOM 1487 N N . GLN A 1 186 ? 44.874 -4.709 -42.660 1.00 78.69 186 GLN A N 1
ATOM 1488 C CA . GLN A 1 186 ? 44.825 -5.076 -44.071 1.00 78.69 186 GLN A CA 1
ATOM 1489 C C . GLN A 1 186 ? 45.527 -4.041 -44.960 1.00 78.69 186 GLN A C 1
ATOM 1491 O O . GLN A 1 186 ? 46.276 -4.423 -45.862 1.00 78.69 186 GLN A O 1
ATOM 1496 N N . ARG A 1 187 ? 45.377 -2.743 -44.661 1.00 76.75 187 ARG A N 1
ATOM 1497 C CA . ARG A 1 187 ? 46.144 -1.667 -45.312 1.00 76.75 187 ARG A CA 1
ATOM 1498 C C . ARG A 1 187 ? 47.640 -1.780 -45.054 1.00 76.75 187 ARG A C 1
ATOM 1500 O O . ARG A 1 187 ? 48.430 -1.601 -45.980 1.00 76.75 187 ARG A O 1
ATOM 1507 N N . GLU A 1 188 ? 48.038 -2.064 -43.818 1.00 84.44 188 GLU A N 1
ATOM 1508 C CA . GLU A 1 188 ? 49.449 -2.219 -43.468 1.00 84.44 188 GLU A CA 1
ATOM 1509 C C . GLU A 1 188 ? 50.073 -3.415 -44.205 1.00 84.44 188 GLU A C 1
ATOM 1511 O O . GLU A 1 188 ? 51.174 -3.315 -44.754 1.00 84.44 188 GLU A O 1
ATOM 1516 N N . ASN A 1 189 ? 49.349 -4.532 -44.287 1.00 84.50 189 ASN A N 1
ATOM 1517 C CA . ASN A 1 189 ? 49.783 -5.709 -45.033 1.00 84.50 189 ASN A CA 1
ATOM 1518 C C . ASN A 1 189 ? 49.895 -5.436 -46.537 1.00 84.50 189 ASN A C 1
ATOM 1520 O O . ASN A 1 189 ? 50.862 -5.864 -47.169 1.00 84.50 189 ASN A O 1
ATOM 1524 N N . GLU A 1 190 ? 48.951 -4.700 -47.121 1.00 85.81 190 GLU A N 1
ATOM 1525 C CA . GLU A 1 190 ? 48.996 -4.333 -48.537 1.00 85.81 190 GLU A CA 1
ATOM 1526 C C . GLU A 1 190 ? 50.165 -3.385 -48.849 1.00 85.81 190 GLU A C 1
ATOM 1528 O O . GLU A 1 190 ? 50.859 -3.572 -49.852 1.00 85.81 190 GLU A O 1
ATOM 1533 N N . ALA A 1 191 ? 50.462 -2.441 -47.949 1.00 86.44 191 ALA A N 1
ATOM 1534 C CA . ALA A 1 191 ? 51.639 -1.583 -48.044 1.00 86.44 191 ALA A CA 1
ATOM 1535 C C . ALA A 1 191 ? 52.942 -2.405 -48.011 1.00 86.44 191 ALA A C 1
ATOM 1537 O O . ALA A 1 191 ? 53.770 -2.266 -48.914 1.00 86.44 191 ALA A O 1
ATOM 1538 N N . LYS A 1 192 ? 53.089 -3.332 -47.053 1.00 90.06 192 LYS A N 1
ATOM 1539 C CA . LYS A 1 192 ? 54.250 -4.243 -46.969 1.00 90.06 192 LYS A CA 1
ATOM 1540 C C . LYS A 1 192 ? 54.397 -5.115 -48.219 1.00 90.06 192 LYS A C 1
ATOM 1542 O O . LYS A 1 192 ? 55.498 -5.281 -48.738 1.00 90.06 192 LYS A O 1
ATOM 1547 N N . LEU A 1 193 ? 53.293 -5.649 -48.744 1.00 86.06 193 LEU A N 1
ATOM 1548 C CA . LEU A 1 193 ? 53.296 -6.421 -49.991 1.00 86.06 193 LEU A CA 1
ATOM 1549 C C . LEU A 1 193 ? 53.713 -5.567 -51.194 1.00 86.06 193 LEU A C 1
ATOM 1551 O O . LEU A 1 193 ? 54.418 -6.060 -52.073 1.00 86.06 193 LEU A O 1
ATOM 1555 N N . SER A 1 194 ? 53.294 -4.302 -51.248 1.00 87.38 194 SER A N 1
ATOM 1556 C CA . SER A 1 194 ? 53.694 -3.375 -52.311 1.00 87.38 194 SER A CA 1
ATOM 1557 C C . SER A 1 194 ? 55.194 -3.061 -52.273 1.00 87.38 194 SER A C 1
ATOM 1559 O O . SER A 1 194 ? 55.841 -3.062 -53.319 1.00 87.38 194 SER A O 1
ATOM 1561 N N . GLU A 1 195 ? 55.763 -2.898 -51.077 1.00 89.50 195 GLU A N 1
ATOM 1562 C CA . GLU A 1 195 ? 57.196 -2.687 -50.872 1.00 89.50 195 GLU A CA 1
ATOM 1563 C C . GLU A 1 195 ? 58.003 -3.919 -51.303 1.00 89.50 195 GLU A C 1
ATOM 1565 O O . GLU A 1 195 ? 58.956 -3.803 -52.072 1.00 89.50 195 GLU A O 1
ATOM 1570 N N . LEU A 1 196 ? 57.563 -5.119 -50.909 1.00 86.75 196 LEU A N 1
ATOM 1571 C CA . LEU A 1 196 ? 58.178 -6.374 -51.349 1.00 86.75 196 LEU A CA 1
ATOM 1572 C C . LEU A 1 196 ? 58.136 -6.544 -52.874 1.00 86.75 196 LEU A C 1
ATOM 1574 O O . LEU A 1 196 ? 59.121 -6.983 -53.464 1.00 86.75 196 LEU A O 1
ATOM 1578 N N . ARG A 1 197 ? 57.031 -6.169 -53.532 1.00 84.19 197 ARG A N 1
ATOM 1579 C CA . ARG A 1 197 ? 56.935 -6.189 -55.003 1.00 84.19 197 ARG A CA 1
ATOM 1580 C C . ARG A 1 197 ? 57.877 -5.183 -55.661 1.00 84.19 197 ARG A C 1
ATOM 1582 O O . ARG A 1 197 ? 58.441 -5.501 -56.698 1.00 84.19 197 ARG A O 1
ATOM 1589 N N . ALA A 1 198 ? 58.065 -4.003 -55.071 1.00 84.56 198 ALA A N 1
ATOM 1590 C CA . ALA A 1 198 ? 58.982 -2.991 -55.596 1.00 84.56 198 ALA A CA 1
ATOM 1591 C C . ALA A 1 198 ? 60.459 -3.400 -55.451 1.00 84.56 198 ALA A C 1
ATOM 1593 O O .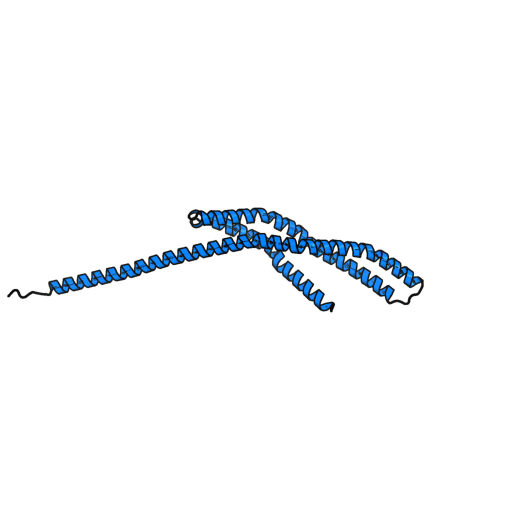 ALA A 1 198 ? 61.281 -3.057 -56.298 1.00 84.56 198 ALA A O 1
ATOM 1594 N N . LEU A 1 199 ? 60.790 -4.152 -54.396 1.00 81.06 199 LEU A N 1
ATOM 1595 C CA . LEU A 1 199 ? 62.126 -4.716 -54.166 1.00 81.06 199 LEU A CA 1
ATOM 1596 C C . LEU A 1 199 ? 62.373 -6.013 -54.952 1.00 81.06 199 LEU A C 1
ATOM 1598 O O . LEU A 1 199 ? 63.520 -6.410 -55.157 1.00 81.06 199 LEU A O 1
ATOM 1602 N N . SER A 1 200 ? 61.306 -6.671 -55.404 1.00 73.81 200 SER A N 1
ATOM 1603 C CA . SER A 1 200 ? 61.355 -7.834 -56.285 1.00 73.81 200 SER A CA 1
ATOM 1604 C C . SER A 1 200 ? 61.696 -7.398 -57.713 1.00 73.81 200 SER A C 1
ATOM 1606 O O . SER A 1 200 ? 60.815 -7.208 -58.550 1.00 73.81 200 SER A O 1
ATOM 1608 N N . PHE A 1 201 ? 62.988 -7.292 -58.020 1.00 63.03 201 PHE A N 1
ATOM 1609 C CA . PHE A 1 201 ? 63.464 -7.334 -59.401 1.00 63.03 201 PHE A CA 1
ATOM 1610 C C . PHE A 1 201 ? 63.153 -8.726 -59.966 1.00 63.03 201 PHE A C 1
ATOM 1612 O O . PHE A 1 201 ? 63.808 -9.707 -59.613 1.00 63.03 201 PHE A O 1
ATOM 1619 N N . VAL A 1 202 ? 62.125 -8.826 -60.811 1.00 64.12 202 VAL A N 1
ATOM 1620 C CA . VAL A 1 202 ? 61.994 -9.982 -61.699 1.00 64.12 202 VAL A CA 1
ATOM 1621 C C . VAL A 1 202 ? 63.203 -9.911 -62.622 1.00 64.12 202 VAL A C 1
ATOM 1623 O O . VAL A 1 202 ? 63.358 -8.941 -63.362 1.00 64.12 202 VAL A O 1
ATOM 1626 N N . ALA A 1 203 ? 64.095 -10.893 -62.521 1.00 58.38 203 ALA A N 1
ATOM 1627 C CA . ALA A 1 203 ? 65.055 -11.131 -63.580 1.00 58.38 203 ALA A CA 1
ATOM 1628 C C . ALA A 1 203 ? 64.240 -11.550 -64.809 1.00 58.38 203 ALA A C 1
ATOM 1630 O O . ALA A 1 203 ? 63.763 -12.680 -64.872 1.00 58.38 203 ALA A O 1
ATOM 1631 N N . ASP A 1 204 ? 63.984 -10.597 -65.706 1.00 54.38 204 ASP A N 1
ATOM 1632 C CA . ASP A 1 204 ? 63.552 -10.896 -67.069 1.00 54.38 204 ASP A CA 1
ATOM 1633 C C . ASP A 1 204 ? 64.722 -11.631 -67.747 1.00 54.38 204 ASP A C 1
ATOM 1635 O O . ASP A 1 204 ? 65.755 -11.016 -68.031 1.00 54.38 204 ASP A O 1
ATOM 1639 N N . ASP A 1 205 ? 64.574 -12.948 -67.921 1.00 46.56 205 ASP A N 1
ATOM 1640 C CA . ASP A 1 205 ? 65.374 -13.778 -68.838 1.00 46.56 205 ASP A CA 1
ATOM 1641 C C . ASP A 1 205 ? 64.900 -13.592 -70.292 1.00 46.56 205 ASP A C 1
ATOM 1643 O O . ASP A 1 205 ? 63.665 -13.551 -70.524 1.00 46.56 205 ASP A O 1
#

Foldseek 3Di:
DDPVVVVVVVVVVVVVCVVCLVCVLVVLVVLLVVLVVLLPDPVCVVDPVLVVLSVVLNVLSVVCSVVSVVVSVVVVVLVVVLVVLVVVLVVLVVQLVVLVPDDPDPVSVVSNVVSVVVNVVSVVVNVVSVVVCVVVVVVVVVVVCVNVVSSVVSVVVVVVVVVVVVVVVVVVVVVVVVVVVVVVVVVVVVVVVVVVVVVDDDPPD

InterPro domains:
  IPR004148 BAR domain [PF03114] (82-178)
  IPR004148 BAR domain [PS51021] (1-186)
  IPR004148 BAR domain [SM00721] (5-179)
  IPR027267 AH/BAR domain superfamily [G3DSA:1.20.1270.60] (79-187)
  IPR027267 AH/BAR domain superfamily [SSF103657] (82-179)
  IPR046982 Bridging integrator 3/RVS161-like [PTHR47174] (83-205)

Organism: Oncorhynchus mykiss (NCBI:txid8022)

pLDDT: mean 72.35, std 17.22, range [26.61, 97.31]

Mean predicted aligned error: 15.43 Å

Sequence (205 aa):
MNCSSVKSLTLLHVAFIFFFSVDGLSMSKAAVKISGDLLTNPLCVQDQAFLESMTALDTAMRGWAPSIRRRSAVCSPASTWLEQALQDYKRLESKVEKYEEKEKTGPTMVKLHQAREELRPVREDFEAKNKQLLDEMPKFYHSLIDYFQPSFEALIRAQVVYFTEMHNIFSELTDQIDQAGLSDEQRENEAKLSELRALSFVADD

Solvent-accessible surface area (backbone atoms only — not comparable to full-atom values): 11134 Å² total; per-residue (Å²): 135,64,76,70,60,57,56,53,52,52,51,50,50,52,48,54,46,50,67,52,60,71,42,51,65,55,50,51,52,51,50,50,47,51,38,52,56,45,69,69,32,73,74,36,72,72,38,67,72,56,36,51,47,48,49,54,40,43,52,54,50,62,69,41,51,62,55,53,53,56,48,49,67,51,48,60,60,41,56,54,52,49,53,52,38,50,52,56,34,51,57,36,50,55,52,29,51,64,37,66,77,42,74,91,42,74,73,42,49,53,53,29,53,51,37,47,63,63,32,47,64,49,44,53,53,38,52,53,52,52,50,51,49,65,63,46,50,60,55,51,52,50,51,49,47,70,56,47,50,59,49,52,51,46,50,53,51,51,51,53,52,52,55,49,53,50,49,52,53,51,52,53,53,50,54,51,51,55,52,48,52,55,52,52,54,50,50,53,50,51,51,53,51,51,52,53,54,72,70,51,74,75,81,84,126

Radius of gyration: 36.71 Å; Cα contacts (8 Å, |Δi|>4): 65; chains: 1;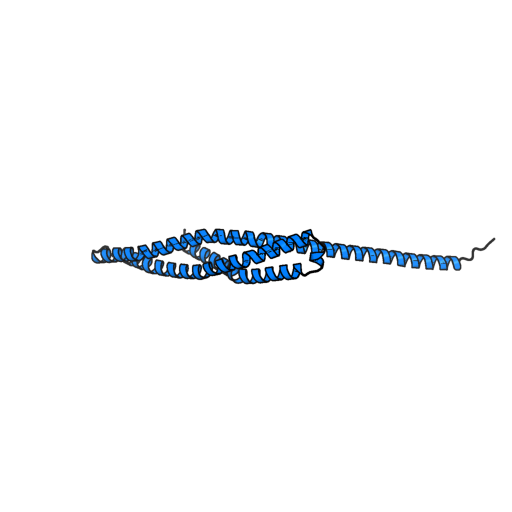 bounding box: 90×34×119 Å

Nearest PDB structures (foldseek):
  1i49-assembly1_B  TM=5.239E-01  e=5.543E-03  Homo sapiens
  8i7o-assembly1_C8  TM=4.835E-01  e=3.634E+00  Mus musculus
  3na7-assembly1_A  TM=2.826E-01  e=1.293E+00  Helicobacter pylori NCTC 11638
  8i21-assembly1_A  TM=3.460E-01  e=2.727E+00  Saccharomyces cerevisiae S288C